Protein AF-A0A7C3BP99-F1 (afdb_monomer)

Sequence (241 aa):
MTRLRILLMLLIPPILLFLCALMIIWLPLPQPFPPALSRGRNLMSAIVTGILGAGYIVGLALYVVATFLRAGRVLDPVLASAGMVSKSYLVFGRQYQGVLEGREVEVYFVPSSGIRPAQLNVYVAADIGMRVAMGWRRPLLDCGNCERLEAAGAELRGVQVYAQEEERAGRLLNDAASSEAIARLLADQEAYGIREIYLQPERVWLRARPQGMNGKRFRQWLDDVLVLAEASEKAFEALSE

Nearest PDB structures (foldseek):
  1dsw-assembly1_A  TM=2.612E-01  e=2.606E+00  Homo sapiens
  8bou-assembly1_A  TM=2.318E-01  e=8.552E+00  Blautia producta ATCC 27340 = DSM 2950
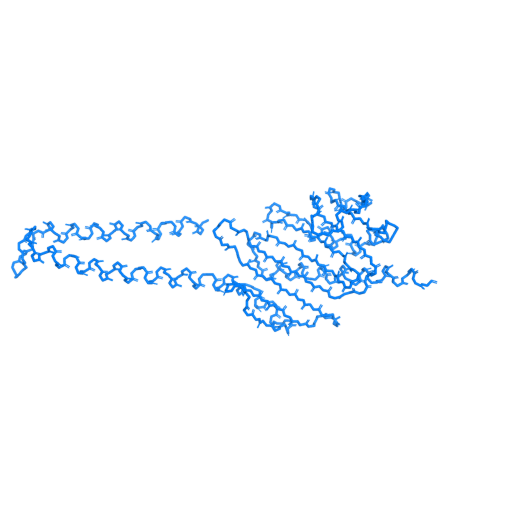
Solvent-accessible surface area (backbone atoms only — not comparable to full-atom values): 12690 Å² total; per-residue (Å²): 114,69,67,61,53,51,51,48,66,63,51,49,55,60,52,50,47,51,53,50,38,50,47,63,30,62,53,82,59,68,82,92,52,66,59,56,80,31,71,66,32,51,50,51,33,50,50,54,46,47,54,53,49,51,52,48,53,52,51,50,51,52,52,52,51,52,50,44,50,52,52,29,47,49,48,48,74,54,41,49,74,58,67,29,50,77,45,85,28,91,91,43,19,28,32,34,41,37,61,55,99,90,26,52,36,39,37,42,36,35,52,62,54,95,90,46,71,17,41,37,39,39,38,35,52,28,69,30,78,43,46,35,23,31,17,75,54,84,59,81,88,52,60,80,86,36,50,76,50,84,65,69,58,82,72,42,66,70,50,41,36,24,26,71,47,58,71,61,50,49,53,39,48,68,33,67,69,29,36,52,26,51,29,62,60,54,51,63,37,89,73,40,28,55,45,38,42,34,39,36,43,60,24,34,34,42,42,33,35,44,48,82,79,45,42,72,61,50,49,53,49,51,53,30,50,51,50,37,32,55,44,38,27,55,54,37,53,73,70,76,113

Secondary structure (DSSP, 8-state):
-HHHHHHHHHHHHHHHHHHHHHHHHHS---TTSPPTT-HHHHHHHHHHHHHHHHHHHHHHHHHHHHHHHHHHGGGHHHHHHTTPEEEEETTTEEEEEEEETTEEEEEEEE--BTTBPPEEEEEEE----S-EEEESS---SS-TTPEEE---SGGGTT-EEEESSHHHHHHHHHSHHHHHHHHHHHS-HHHHEEEEEEEETTEEEEEEEESS--HHHHHHHHHHHHHHHHHHHHHHHTTT-

Mean predicted aligned error: 5.37 Å

pLDDT: mean 92.62, std 5.54, range [57.88, 98.69]

Radius of gyration: 27.23 Å; Cα contacts (8 Å, |Δi|>4): 387; chains: 1; bounding box: 68×34×76 Å

Structure (mmCIF, N/CA/C/O backbone):
data_AF-A0A7C3BP99-F1
#
_entry.id   AF-A0A7C3BP99-F1
#
loop_
_atom_site.group_PDB
_atom_site.id
_atom_site.type_symbol
_atom_site.label_atom_id
_atom_site.label_alt_id
_atom_site.label_comp_id
_atom_site.label_asym_id
_atom_site.label_entity_id
_atom_site.label_seq_id
_atom_site.pdbx_PDB_ins_code
_atom_site.Cartn_x
_atom_site.Cartn_y
_atom_site.Cartn_z
_atom_site.occupancy
_atom_site.B_iso_or_equiv
_atom_site.auth_seq_id
_atom_site.auth_comp_id
_atom_site.auth_asym_id
_atom_site.auth_atom_id
_atom_site.pdbx_PDB_model_num
ATOM 1 N N . MET A 1 1 ? 17.274 8.686 -4.934 1.00 57.88 1 MET A N 1
ATOM 2 C CA . MET A 1 1 ? 18.287 8.060 -5.823 1.00 57.88 1 MET A CA 1
ATOM 3 C C . MET A 1 1 ? 17.708 7.394 -7.076 1.00 57.88 1 MET A C 1
ATOM 5 O O . MET A 1 1 ? 18.294 7.555 -8.138 1.00 57.88 1 MET A O 1
ATOM 9 N N . THR A 1 2 ? 16.576 6.684 -7.015 1.00 70.00 2 THR A N 1
ATOM 10 C CA . THR A 1 2 ? 16.034 5.922 -8.165 1.00 70.00 2 THR A CA 1
ATOM 11 C C . THR A 1 2 ? 15.653 6.794 -9.370 1.00 70.00 2 THR A C 1
ATOM 13 O O . THR A 1 2 ? 15.956 6.432 -10.499 1.00 70.00 2 THR A O 1
ATOM 16 N N . ARG A 1 3 ? 15.078 7.986 -9.141 1.00 78.00 3 ARG A N 1
ATOM 17 C CA . ARG A 1 3 ? 14.694 8.927 -10.215 1.00 78.00 3 ARG A CA 1
ATOM 18 C C . ARG A 1 3 ? 15.889 9.439 -11.027 1.00 78.00 3 ARG A C 1
ATOM 20 O O . ARG A 1 3 ? 15.822 9.450 -12.248 1.00 78.00 3 ARG A O 1
ATOM 27 N N . LEU A 1 4 ? 16.990 9.795 -10.357 1.00 83.31 4 LEU A N 1
ATOM 28 C CA . LEU A 1 4 ? 18.217 10.248 -11.021 1.00 83.31 4 LEU A CA 1
ATOM 29 C C . LEU A 1 4 ? 18.838 9.127 -11.864 1.00 83.31 4 LEU A C 1
ATOM 31 O O . LEU A 1 4 ? 19.229 9.362 -12.998 1.00 83.31 4 LEU A O 1
ATOM 35 N N . ARG A 1 5 ? 18.871 7.893 -11.341 1.00 81.94 5 ARG A N 1
ATOM 36 C CA . ARG A 1 5 ? 19.374 6.734 -12.095 1.00 81.94 5 ARG A CA 1
ATOM 37 C C . ARG A 1 5 ? 18.550 6.461 -13.352 1.00 81.94 5 ARG A C 1
ATOM 39 O O . ARG A 1 5 ? 19.138 6.227 -14.398 1.00 81.94 5 ARG A O 1
ATOM 46 N N . ILE A 1 6 ? 17.219 6.526 -13.264 1.00 82.81 6 ILE A N 1
ATOM 47 C CA . ILE A 1 6 ? 16.337 6.350 -14.429 1.00 82.81 6 ILE A CA 1
ATOM 48 C C . ILE A 1 6 ? 16.568 7.469 -15.448 1.00 82.81 6 ILE A C 1
ATOM 50 O O . ILE A 1 6 ? 16.714 7.181 -16.630 1.00 82.81 6 ILE A O 1
ATOM 54 N N . LEU A 1 7 ? 16.665 8.726 -15.000 1.00 86.88 7 LEU A N 1
ATOM 55 C CA . LEU A 1 7 ? 16.942 9.861 -15.884 1.00 86.88 7 LEU A CA 1
ATOM 56 C C . LEU A 1 7 ? 18.276 9.686 -16.626 1.00 86.88 7 LEU A C 1
ATOM 58 O O . LEU A 1 7 ? 18.336 9.862 -17.838 1.00 86.88 7 LEU A O 1
ATOM 62 N N . LEU A 1 8 ? 19.330 9.280 -15.914 1.00 88.56 8 LEU A N 1
ATOM 63 C CA . LEU A 1 8 ? 20.635 9.003 -16.513 1.00 88.56 8 LEU A CA 1
ATOM 64 C C . LEU A 1 8 ? 20.570 7.829 -17.499 1.00 88.56 8 LEU A C 1
ATOM 66 O O . LEU A 1 8 ? 21.105 7.940 -18.598 1.00 88.56 8 LEU A O 1
ATOM 70 N N . MET A 1 9 ? 19.871 6.740 -17.157 1.00 85.75 9 MET A N 1
ATOM 71 C CA . MET A 1 9 ? 19.648 5.618 -18.081 1.00 85.75 9 MET A CA 1
ATOM 72 C C . MET A 1 9 ? 18.853 6.021 -19.323 1.00 85.75 9 MET A C 1
ATOM 74 O O . MET A 1 9 ? 19.001 5.364 -20.348 1.00 85.75 9 MET A O 1
ATOM 78 N N . LEU A 1 10 ? 18.021 7.062 -19.244 1.00 89.06 10 LEU A N 1
ATOM 79 C CA . LEU A 1 10 ? 17.211 7.555 -20.356 1.00 89.06 10 LEU A CA 1
ATOM 80 C C . LEU A 1 10 ? 17.992 8.510 -21.271 1.00 89.06 10 LEU A C 1
ATOM 82 O O . LEU A 1 10 ? 17.769 8.517 -22.475 1.00 89.06 10 LEU A O 1
ATOM 86 N N . LEU A 1 11 ? 18.923 9.293 -20.716 1.00 91.81 11 LEU A N 1
ATOM 87 C CA . LEU A 1 11 ? 19.672 10.315 -21.457 1.00 91.81 11 LEU A CA 1
ATOM 88 C C . LEU A 1 11 ? 21.023 9.828 -21.991 1.00 91.81 11 LEU A C 1
ATOM 90 O O . LEU A 1 11 ? 21.385 10.152 -23.119 1.00 91.81 11 LEU A O 1
ATOM 94 N N . ILE A 1 12 ? 21.778 9.058 -21.201 1.00 92.25 12 ILE A N 1
ATOM 95 C CA . ILE A 1 12 ? 23.149 8.669 -21.560 1.00 92.25 12 ILE A CA 1
ATOM 96 C C . ILE A 1 12 ? 23.181 7.795 -22.824 1.00 92.25 12 ILE A C 1
ATOM 98 O O . ILE A 1 12 ? 23.948 8.120 -23.729 1.00 92.25 12 ILE A O 1
ATOM 102 N N . PRO A 1 13 ? 22.375 6.722 -22.955 1.00 91.12 13 PRO A N 1
ATOM 103 C CA . PRO A 1 13 ? 22.489 5.830 -24.106 1.00 91.12 13 PRO A CA 1
ATOM 104 C C . PRO A 1 13 ? 22.152 6.504 -25.443 1.00 91.12 13 PRO A C 1
ATOM 106 O O . PRO A 1 13 ? 22.939 6.330 -26.369 1.00 91.12 13 PRO A O 1
ATOM 109 N N . PRO A 1 14 ? 21.092 7.330 -25.577 1.00 90.38 14 PRO A N 1
ATOM 110 C CA . PRO A 1 14 ? 20.867 8.096 -26.804 1.00 90.38 14 PRO A CA 1
ATOM 111 C C . PRO A 1 14 ? 22.029 9.026 -27.171 1.00 90.38 14 PRO A C 1
ATOM 113 O O . PRO A 1 14 ? 22.419 9.076 -28.336 1.00 90.38 14 PRO A O 1
ATOM 116 N N . ILE A 1 15 ? 22.621 9.719 -26.188 1.00 92.94 15 ILE A N 1
ATOM 117 C CA . ILE A 1 15 ? 23.787 10.587 -26.417 1.00 92.94 15 ILE A CA 1
ATOM 118 C C . ILE A 1 15 ? 24.978 9.756 -26.900 1.00 92.94 15 ILE A C 1
ATOM 120 O O . ILE A 1 15 ? 25.617 10.114 -27.886 1.00 92.94 15 ILE A O 1
ATOM 124 N N . LEU A 1 16 ? 25.258 8.622 -26.253 1.00 93.44 16 LEU A N 1
ATOM 125 C CA . LEU A 1 16 ? 26.337 7.724 -26.662 1.00 93.44 16 LEU A CA 1
ATOM 126 C C . LEU A 1 16 ? 26.102 7.149 -28.060 1.00 93.44 16 LEU A C 1
ATOM 128 O O . LEU A 1 16 ? 27.023 7.155 -28.867 1.00 93.44 16 LEU A O 1
ATOM 132 N N . LEU A 1 17 ? 24.880 6.713 -28.382 1.00 92.06 17 LEU A N 1
ATOM 133 C CA . LEU A 1 17 ? 24.533 6.218 -29.716 1.00 92.06 17 LEU A CA 1
ATOM 134 C C . LEU A 1 17 ? 24.742 7.292 -30.784 1.00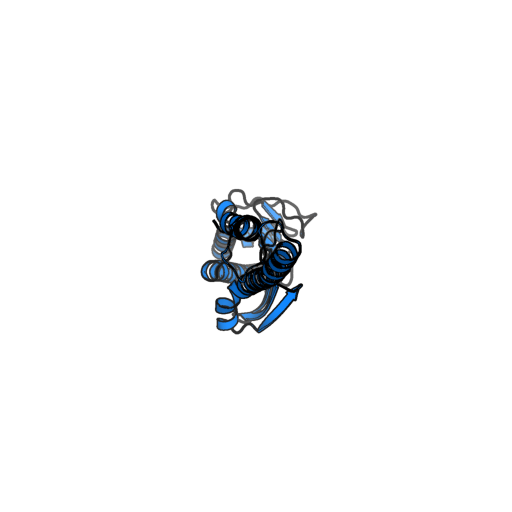 92.06 17 LEU A C 1
ATOM 136 O O . LEU A 1 17 ? 25.295 6.995 -31.841 1.00 92.06 17 LEU A O 1
ATOM 140 N N . PHE A 1 18 ? 24.365 8.538 -30.494 1.00 92.69 18 PHE A N 1
ATOM 141 C CA . PHE A 1 18 ? 24.602 9.668 -31.387 1.00 92.69 18 PHE A CA 1
ATOM 142 C C . PHE A 1 18 ? 26.100 9.946 -31.585 1.00 92.69 18 PHE A C 1
ATOM 144 O O . PHE A 1 18 ? 26.557 10.080 -32.720 1.00 92.69 18 PHE A O 1
ATOM 151 N N . LEU A 1 19 ? 26.888 9.964 -30.505 1.00 93.69 19 LEU A N 1
ATOM 152 C CA . LEU A 1 19 ? 28.342 10.140 -30.581 1.00 93.69 19 LEU A CA 1
ATOM 153 C C . LEU A 1 19 ? 29.020 8.990 -31.340 1.00 93.69 19 LEU A C 1
ATOM 155 O O . LEU A 1 19 ? 29.908 9.237 -32.155 1.00 93.69 19 LEU A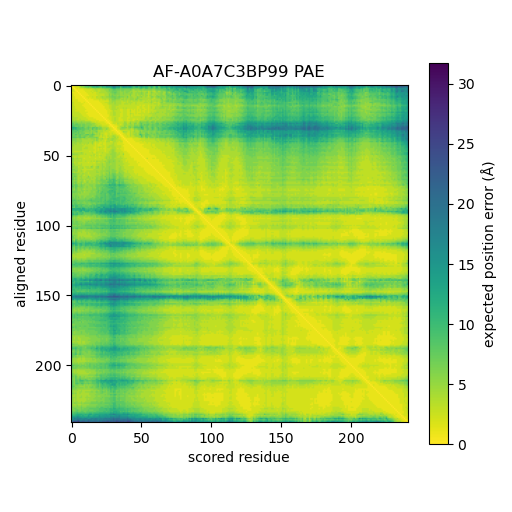 O 1
ATOM 159 N N . CYS A 1 20 ? 28.575 7.746 -31.141 1.00 91.62 20 CYS A N 1
ATOM 160 C CA . CYS A 1 20 ? 29.037 6.587 -31.903 1.00 91.62 20 CYS A CA 1
ATOM 161 C C . CYS A 1 20 ? 28.702 6.723 -33.393 1.00 91.62 20 CYS A C 1
ATOM 163 O O . CYS A 1 20 ? 29.565 6.475 -34.234 1.00 91.62 20 CYS A O 1
ATOM 165 N N . ALA A 1 21 ? 27.485 7.159 -33.730 1.00 91.00 21 ALA A N 1
ATOM 166 C CA . ALA A 1 21 ? 27.074 7.405 -35.111 1.00 91.00 21 ALA A CA 1
ATOM 167 C C . ALA A 1 21 ? 27.993 8.427 -35.790 1.00 91.00 21 ALA A C 1
ATOM 169 O O . ALA A 1 21 ? 28.467 8.208 -36.908 1.00 91.00 21 ALA A O 1
ATOM 170 N N . LEU A 1 22 ? 28.267 9.528 -35.085 1.00 91.81 22 LEU A N 1
ATOM 171 C CA . LEU A 1 22 ? 29.106 10.621 -35.558 1.00 91.81 22 LEU A CA 1
ATOM 172 C C . LEU A 1 22 ? 30.560 10.164 -35.729 1.00 91.81 22 LEU A C 1
ATOM 174 O O . LEU A 1 22 ? 31.155 10.402 -36.777 1.00 91.81 22 LEU A O 1
ATOM 178 N N . MET A 1 23 ? 31.098 9.407 -34.771 1.00 91.19 23 MET A N 1
ATOM 179 C CA . MET A 1 23 ? 32.419 8.779 -34.880 1.00 91.19 23 MET A CA 1
ATOM 180 C C . MET A 1 23 ? 32.525 7.864 -36.109 1.00 91.19 23 MET A C 1
ATOM 182 O O . MET A 1 23 ? 33.473 7.997 -36.878 1.00 91.19 23 MET A O 1
ATOM 186 N N . ILE A 1 24 ? 31.544 6.985 -36.354 1.00 88.19 24 ILE A N 1
ATOM 187 C CA . ILE A 1 24 ? 31.545 6.072 -37.517 1.00 88.19 24 ILE A CA 1
ATOM 188 C C . ILE A 1 24 ? 31.537 6.851 -38.840 1.00 88.19 24 ILE A C 1
ATOM 190 O O . ILE A 1 24 ? 32.202 6.468 -39.805 1.00 88.19 24 ILE A O 1
ATOM 194 N N . ILE A 1 25 ? 30.791 7.954 -38.898 1.00 89.19 25 ILE A N 1
ATOM 195 C CA . ILE A 1 25 ? 30.683 8.782 -40.102 1.00 89.19 25 ILE A CA 1
ATOM 196 C C . ILE A 1 25 ? 32.011 9.499 -40.395 1.00 89.19 25 ILE A C 1
ATOM 198 O O . ILE A 1 25 ? 32.472 9.473 -41.543 1.00 89.19 25 ILE A O 1
ATOM 202 N N . TRP A 1 26 ? 32.639 10.086 -39.371 1.00 90.25 26 TRP A N 1
ATOM 203 C CA . TRP A 1 26 ? 33.781 10.996 -39.514 1.00 90.25 26 TRP A CA 1
ATOM 204 C C . TRP A 1 26 ? 35.157 10.319 -39.479 1.00 90.25 26 TRP A C 1
ATOM 206 O O . TRP A 1 26 ? 36.077 10.803 -40.133 1.00 90.25 26 TRP A O 1
ATOM 216 N N . LEU A 1 27 ? 35.328 9.208 -38.757 1.00 91.12 27 LEU A N 1
ATOM 217 C CA . LEU A 1 27 ? 36.649 8.615 -38.515 1.00 91.12 27 LEU A CA 1
ATOM 218 C C . LEU A 1 27 ? 37.228 7.987 -39.794 1.00 91.12 27 LEU A C 1
ATOM 220 O O . LEU A 1 27 ? 36.661 7.000 -40.259 1.00 91.12 27 LEU A O 1
ATOM 224 N N . PRO A 1 28 ? 38.333 8.465 -40.384 1.00 86.38 28 PRO A N 1
ATOM 225 C CA . PRO A 1 28 ? 38.900 7.844 -41.580 1.00 86.38 28 PRO A CA 1
ATOM 226 C C . PRO A 1 28 ? 39.383 6.424 -41.246 1.00 86.38 28 PRO A C 1
ATOM 228 O O . PRO A 1 28 ? 40.209 6.233 -40.360 1.00 86.38 28 PRO A O 1
ATOM 231 N N . LEU A 1 29 ? 38.834 5.420 -41.933 1.00 86.38 29 LEU A N 1
ATOM 232 C CA . LEU A 1 29 ? 39.215 4.014 -41.764 1.00 86.38 29 LEU A CA 1
ATOM 233 C C . LEU A 1 29 ? 39.969 3.557 -43.017 1.00 86.38 29 LEU A C 1
ATOM 235 O O . LEU A 1 29 ? 39.604 3.992 -44.115 1.00 86.38 29 LEU A O 1
ATOM 239 N N . PRO A 1 30 ? 40.996 2.701 -42.879 1.00 88.00 30 PRO A N 1
ATOM 240 C CA . PRO A 1 30 ? 41.716 2.153 -44.023 1.00 88.00 30 PRO A CA 1
ATOM 241 C C . PRO A 1 30 ? 40.789 1.288 -44.889 1.00 88.00 30 PRO A C 1
ATOM 243 O O . PRO A 1 30 ? 39.739 0.827 -44.441 1.00 88.00 30 PRO A O 1
ATOM 246 N N . GLN A 1 31 ? 41.162 1.049 -46.144 1.00 87.81 31 GLN A N 1
ATOM 247 C CA . GLN A 1 31 ? 40.405 0.133 -47.001 1.00 87.81 31 GLN A CA 1
ATOM 248 C C . GLN A 1 31 ? 40.368 -1.279 -46.384 1.00 87.81 31 GLN A C 1
ATOM 250 O O . GLN A 1 31 ? 41.346 -1.678 -45.749 1.00 87.81 31 GLN A O 1
ATOM 255 N N . PRO A 1 32 ? 39.251 -2.026 -46.507 1.00 86.56 32 PRO A N 1
ATOM 256 C CA . PRO A 1 32 ? 38.174 -1.912 -47.505 1.00 86.56 32 PRO A CA 1
ATOM 257 C C . PRO A 1 32 ? 36.964 -1.044 -47.101 1.00 86.56 32 PRO A C 1
ATOM 259 O O . PRO A 1 32 ? 35.913 -1.121 -47.738 1.00 86.56 32 PRO A O 1
ATOM 262 N N . PHE A 1 33 ? 37.059 -0.230 -46.048 1.00 85.19 33 PHE A N 1
ATOM 263 C CA . PHE A 1 33 ? 35.917 0.566 -45.596 1.00 85.19 33 PHE A CA 1
ATOM 264 C C . PHE A 1 33 ? 35.592 1.734 -46.551 1.00 85.19 33 PHE A C 1
ATOM 266 O O . PHE A 1 33 ? 36.508 2.345 -47.110 1.00 85.19 33 PHE A O 1
ATOM 273 N N . PRO A 1 34 ? 34.303 2.097 -46.726 1.00 86.56 34 PRO A N 1
ATOM 274 C CA . PRO A 1 34 ? 33.922 3.235 -47.556 1.00 86.56 34 PRO A CA 1
ATOM 275 C C . PRO A 1 34 ? 34.509 4.545 -47.002 1.00 86.56 34 PRO A C 1
ATOM 277 O O . PRO A 1 34 ? 34.674 4.666 -45.779 1.00 86.56 34 PRO A O 1
ATOM 280 N N . PRO A 1 35 ? 34.772 5.549 -47.859 1.00 86.56 35 PRO A N 1
ATOM 281 C CA . PRO A 1 35 ? 35.343 6.821 -47.430 1.00 86.56 35 PRO A CA 1
ATOM 282 C C . PRO A 1 35 ? 34.435 7.549 -46.430 1.00 86.56 35 PRO A C 1
ATOM 284 O O . PRO A 1 35 ? 33.215 7.335 -46.399 1.00 86.56 35 PRO A O 1
ATOM 287 N N . ALA A 1 36 ? 35.037 8.404 -45.599 1.00 89.38 36 ALA A N 1
ATOM 288 C CA . ALA A 1 36 ? 34.316 9.247 -44.645 1.00 89.38 36 ALA A CA 1
ATOM 289 C C . ALA A 1 36 ? 33.230 10.075 -45.350 1.00 89.38 36 ALA A C 1
ATOM 291 O O . ALA A 1 36 ? 33.389 10.448 -46.512 1.00 89.38 36 ALA A O 1
ATOM 292 N N . LEU A 1 37 ? 32.109 10.316 -44.660 1.00 85.62 37 LEU A N 1
ATOM 293 C CA . LEU A 1 37 ? 30.942 11.048 -45.187 1.00 85.62 37 LEU A CA 1
ATOM 294 C C . LEU A 1 37 ? 30.284 10.438 -46.449 1.00 85.62 37 LEU A C 1
ATOM 296 O O . LEU A 1 37 ? 29.394 11.049 -47.040 1.00 85.62 37 LEU A O 1
ATOM 300 N N . SER A 1 38 ? 30.671 9.228 -46.867 1.00 92.31 38 SER A N 1
ATOM 301 C CA . SER A 1 38 ? 30.055 8.559 -48.016 1.00 92.31 38 SER A CA 1
ATOM 302 C C . SER A 1 38 ? 28.657 8.018 -47.711 1.00 92.31 38 SER A C 1
ATOM 304 O O . SER A 1 38 ? 28.324 7.657 -46.579 1.00 92.31 38 SER A O 1
ATOM 306 N N . ARG A 1 39 ? 27.847 7.852 -48.765 1.00 91.88 39 ARG A N 1
ATOM 307 C CA . ARG A 1 39 ? 26.512 7.237 -48.674 1.00 91.88 39 ARG A CA 1
ATOM 308 C C . ARG A 1 39 ? 26.551 5.843 -48.032 1.00 91.88 39 ARG A C 1
ATOM 310 O O . ARG A 1 39 ? 25.671 5.525 -47.238 1.00 91.88 39 ARG A O 1
ATOM 317 N N . GLY A 1 40 ? 27.576 5.041 -48.340 1.00 90.56 40 GLY A N 1
ATOM 318 C CA . GLY A 1 40 ? 27.756 3.703 -47.767 1.00 90.56 40 GLY A CA 1
ATOM 319 C C . GLY A 1 40 ? 27.991 3.733 -46.255 1.00 90.56 40 GLY A C 1
ATOM 320 O O . GLY A 1 40 ? 27.371 2.965 -45.521 1.00 90.56 40 GLY A O 1
ATOM 321 N N . ARG A 1 41 ? 28.810 4.674 -45.765 1.00 87.56 41 ARG A N 1
ATOM 322 C CA . ARG A 1 41 ? 29.003 4.876 -44.321 1.00 87.56 41 ARG A CA 1
ATOM 323 C C . ARG A 1 41 ? 27.760 5.380 -43.618 1.00 87.56 41 ARG A C 1
ATOM 325 O O . ARG A 1 41 ? 27.456 4.893 -42.534 1.00 87.56 41 ARG A O 1
ATOM 332 N N . ASN A 1 42 ? 27.048 6.326 -44.223 1.00 89.00 42 ASN A N 1
ATOM 333 C CA . ASN A 1 42 ? 25.817 6.851 -43.641 1.00 89.00 42 ASN A CA 1
ATOM 334 C C . ASN A 1 42 ? 24.777 5.734 -43.488 1.00 89.00 42 ASN A C 1
ATOM 336 O O . ASN A 1 42 ? 24.158 5.625 -42.434 1.00 89.00 42 ASN A O 1
ATOM 340 N N . LEU A 1 43 ? 24.648 4.858 -44.493 1.00 91.94 43 LEU A N 1
ATOM 341 C CA . LEU A 1 43 ? 23.767 3.692 -44.424 1.00 91.94 43 LEU A CA 1
ATOM 342 C C . LEU A 1 43 ? 24.196 2.714 -43.322 1.00 91.94 43 LEU A C 1
ATOM 344 O O . LEU A 1 43 ? 23.370 2.310 -42.510 1.00 91.94 43 LEU A O 1
ATOM 348 N N . MET A 1 44 ? 25.481 2.360 -43.260 1.00 90.88 44 MET A N 1
ATOM 349 C CA . MET A 1 44 ? 26.004 1.456 -42.231 1.00 90.88 44 MET A CA 1
ATOM 350 C C . MET A 1 44 ? 25.807 2.026 -40.820 1.00 90.88 44 MET A C 1
ATOM 352 O O . MET A 1 44 ? 25.334 1.317 -39.936 1.00 90.88 44 MET A O 1
ATOM 356 N N . SER A 1 45 ? 26.114 3.312 -40.620 1.00 92.12 45 SER A N 1
ATOM 357 C CA . SER A 1 45 ? 25.893 4.010 -39.351 1.00 92.12 45 SER A CA 1
ATOM 358 C C . SER A 1 45 ? 24.411 3.987 -38.972 1.00 92.12 45 SER A C 1
ATOM 360 O O . SER A 1 45 ? 24.075 3.590 -37.857 1.00 92.12 45 SER A O 1
ATOM 362 N N . ALA A 1 46 ? 23.510 4.296 -39.912 1.00 92.75 46 ALA A N 1
ATOM 363 C CA . ALA A 1 46 ? 22.065 4.255 -39.687 1.00 92.75 46 ALA A CA 1
ATOM 364 C C . ALA A 1 46 ? 21.557 2.852 -39.306 1.00 92.75 46 ALA A C 1
ATOM 366 O O . ALA A 1 46 ? 20.768 2.723 -38.375 1.00 92.75 46 ALA A O 1
ATOM 367 N N . ILE A 1 47 ? 22.033 1.793 -39.969 1.00 94.06 47 ILE A N 1
ATOM 368 C CA . ILE A 1 47 ? 21.654 0.409 -39.641 1.00 94.06 47 ILE A CA 1
ATOM 369 C C . ILE A 1 47 ? 22.137 0.032 -38.237 1.00 94.06 47 ILE A C 1
ATOM 371 O O . ILE A 1 47 ? 21.347 -0.444 -37.423 1.00 94.06 47 ILE A O 1
ATOM 375 N N . VAL A 1 48 ? 23.417 0.266 -37.930 1.00 93.00 48 VAL A N 1
ATOM 376 C CA . VAL A 1 48 ? 24.008 -0.097 -36.632 1.00 93.00 48 VAL A CA 1
ATOM 377 C C . VAL A 1 48 ? 23.317 0.653 -35.496 1.00 93.00 48 VAL A C 1
ATOM 379 O O . VAL A 1 48 ? 22.882 0.046 -34.519 1.00 93.00 48 VAL A O 1
ATOM 382 N N . THR A 1 49 ? 23.169 1.968 -35.639 1.00 93.25 49 THR A N 1
ATOM 383 C CA . THR A 1 49 ? 22.500 2.817 -34.642 1.00 93.25 49 THR A CA 1
ATOM 384 C C . THR A 1 49 ? 21.019 2.488 -34.510 1.00 93.25 49 THR A C 1
ATOM 386 O O . THR A 1 49 ? 20.510 2.481 -33.393 1.00 93.25 49 THR A O 1
ATOM 389 N N . GLY A 1 50 ? 20.344 2.138 -35.608 1.00 94.56 50 GLY A N 1
ATOM 390 C CA . GLY A 1 50 ? 18.959 1.679 -35.603 1.00 94.56 50 GLY A CA 1
ATOM 391 C C . GLY A 1 50 ? 18.774 0.377 -34.823 1.00 94.56 50 GLY A C 1
ATOM 392 O O . GLY A 1 50 ? 17.911 0.309 -33.950 1.00 94.56 50 GLY A O 1
ATOM 393 N N . ILE A 1 51 ? 19.616 -0.633 -35.070 1.00 96.12 51 ILE A N 1
ATOM 394 C CA . ILE A 1 51 ? 19.568 -1.917 -34.350 1.00 96.12 51 ILE A CA 1
ATOM 395 C C . ILE A 1 51 ? 19.869 -1.715 -32.861 1.00 96.12 51 ILE A C 1
ATOM 397 O O . ILE A 1 51 ? 19.120 -2.193 -32.007 1.00 96.12 51 ILE A O 1
ATOM 401 N N . LEU A 1 52 ? 20.936 -0.977 -32.538 1.00 94.44 52 LEU A N 1
ATOM 402 C CA . LEU A 1 52 ? 21.305 -0.689 -31.150 1.00 94.44 52 LEU A CA 1
ATOM 403 C C . LEU A 1 52 ? 20.224 0.127 -30.428 1.00 94.44 52 LEU A C 1
ATOM 405 O O . LEU A 1 52 ? 19.885 -0.174 -29.284 1.00 94.44 52 LEU A O 1
ATOM 409 N N . GLY A 1 53 ? 19.653 1.126 -31.101 1.00 93.81 53 GLY A N 1
ATOM 410 C CA . GLY A 1 53 ? 18.563 1.945 -30.582 1.00 93.81 53 GLY A CA 1
ATOM 411 C C . GLY A 1 53 ? 17.302 1.125 -30.310 1.00 93.81 53 GLY A C 1
ATOM 412 O O . GLY A 1 53 ? 16.722 1.240 -29.232 1.00 93.81 53 GLY A O 1
ATOM 413 N N . ALA A 1 54 ? 16.913 0.242 -31.234 1.00 95.19 54 ALA A N 1
ATOM 414 C CA . ALA A 1 54 ? 15.779 -0.661 -31.044 1.00 95.19 54 ALA A CA 1
ATOM 415 C C . ALA A 1 54 ? 16.001 -1.607 -29.853 1.00 95.19 54 ALA A C 1
ATOM 417 O O . ALA A 1 54 ? 15.134 -1.719 -28.985 1.00 95.19 54 ALA A O 1
ATOM 418 N N . GLY A 1 55 ? 17.182 -2.230 -29.764 1.00 95.38 55 GLY A N 1
ATOM 419 C CA . GLY A 1 55 ? 17.547 -3.090 -28.637 1.00 95.38 55 GLY A CA 1
ATOM 420 C C . GLY A 1 55 ? 17.513 -2.350 -27.297 1.00 95.38 55 GLY A C 1
ATOM 421 O O . GLY A 1 55 ? 16.979 -2.867 -26.315 1.00 95.38 55 GLY A O 1
ATOM 422 N N . TYR A 1 56 ? 18.006 -1.111 -27.266 1.00 92.75 56 TYR A N 1
ATOM 423 C CA . TYR A 1 56 ? 17.944 -0.252 -26.087 1.00 92.75 56 TYR A CA 1
ATOM 424 C C . TYR A 1 56 ? 16.501 0.058 -25.661 1.00 92.75 56 TYR A C 1
ATOM 426 O O . TYR A 1 56 ? 16.176 -0.100 -24.484 1.00 92.75 56 TYR A O 1
ATOM 434 N N . ILE A 1 57 ? 15.622 0.442 -26.594 1.00 92.31 57 ILE A N 1
ATOM 435 C CA . ILE A 1 57 ? 14.211 0.736 -26.292 1.00 92.31 57 ILE A CA 1
ATOM 436 C C . ILE A 1 57 ? 13.511 -0.503 -25.721 1.00 92.31 57 ILE A C 1
ATOM 438 O O . ILE A 1 57 ? 12.821 -0.401 -24.705 1.00 92.31 57 ILE A O 1
ATOM 442 N N . VAL A 1 58 ? 13.721 -1.676 -26.327 1.00 95.56 58 VAL A N 1
ATOM 443 C CA . VAL A 1 58 ? 13.162 -2.945 -25.831 1.00 95.56 58 VAL A CA 1
ATOM 444 C C . VAL A 1 58 ? 13.684 -3.256 -24.427 1.00 95.56 58 VAL A C 1
ATOM 446 O O . VAL A 1 58 ? 12.896 -3.547 -23.527 1.00 95.56 58 VAL A O 1
ATOM 449 N N . GLY A 1 59 ? 14.996 -3.143 -24.205 1.00 93.38 59 GLY A N 1
ATOM 450 C CA . GLY A 1 59 ? 15.605 -3.366 -22.893 1.00 93.38 59 GLY A CA 1
ATOM 451 C C . GLY A 1 59 ? 15.069 -2.414 -21.821 1.00 93.38 59 GLY A C 1
ATOM 452 O O . GLY A 1 59 ? 14.739 -2.848 -20.715 1.00 93.38 59 GLY A O 1
ATOM 453 N N . LEU A 1 60 ? 14.911 -1.130 -22.154 1.00 90.44 60 LEU A N 1
ATOM 454 C CA . LEU A 1 60 ? 14.338 -0.126 -21.262 1.00 90.44 60 LEU A CA 1
ATOM 455 C C . LEU A 1 60 ? 12.877 -0.449 -20.924 1.00 90.44 60 LEU A C 1
ATOM 457 O O . LEU A 1 60 ? 12.497 -0.398 -19.754 1.00 90.44 60 LEU A O 1
ATOM 461 N N . ALA A 1 61 ? 12.071 -0.828 -21.918 1.00 90.75 61 ALA A N 1
ATOM 462 C CA . ALA A 1 61 ? 10.680 -1.218 -21.709 1.00 90.75 61 ALA A CA 1
ATOM 463 C C . ALA A 1 61 ? 10.569 -2.423 -20.760 1.00 90.75 61 ALA A C 1
ATOM 465 O O . ALA A 1 61 ? 9.825 -2.368 -19.778 1.00 90.75 61 ALA A O 1
ATOM 466 N N . LEU A 1 62 ? 11.365 -3.475 -20.989 1.00 93.38 62 LEU A N 1
ATOM 467 C CA . LEU A 1 62 ? 11.411 -4.653 -20.116 1.00 93.38 62 LEU A CA 1
ATOM 468 C C . LEU A 1 62 ? 11.845 -4.295 -18.692 1.00 93.38 62 LEU A C 1
ATOM 470 O O . LEU A 1 62 ? 11.239 -4.763 -17.728 1.00 93.38 62 LEU A O 1
ATOM 474 N N . TYR A 1 63 ? 12.860 -3.441 -18.545 1.00 90.50 63 TYR A N 1
ATOM 475 C CA . TYR A 1 63 ? 13.331 -2.978 -17.241 1.00 90.50 63 TYR A CA 1
ATOM 476 C C . TYR A 1 63 ? 12.241 -2.224 -16.468 1.00 90.50 63 TYR A C 1
ATOM 478 O O . TYR A 1 63 ? 12.015 -2.493 -15.282 1.00 90.50 63 TYR A O 1
ATOM 486 N N . VAL A 1 64 ? 11.541 -1.301 -17.133 1.00 87.62 64 VAL A N 1
ATOM 487 C CA . VAL A 1 64 ? 10.446 -0.528 -16.534 1.00 87.62 64 VAL A CA 1
ATOM 488 C C . VAL A 1 64 ? 9.311 -1.457 -16.101 1.00 87.62 64 VAL A C 1
ATOM 490 O O . VAL A 1 64 ? 8.902 -1.410 -14.940 1.00 87.62 64 VAL A O 1
ATOM 493 N N . VAL A 1 65 ? 8.856 -2.357 -16.981 1.00 89.56 65 VAL A N 1
ATOM 494 C CA . VAL A 1 65 ? 7.794 -3.330 -16.669 1.00 89.56 65 VAL A CA 1
ATOM 495 C C . VAL A 1 65 ? 8.199 -4.233 -15.503 1.00 89.56 65 VAL A C 1
ATOM 497 O O . VAL A 1 65 ? 7.443 -4.372 -14.542 1.00 89.56 65 VAL A O 1
ATOM 500 N N . ALA A 1 66 ? 9.411 -4.794 -15.524 1.00 90.25 66 ALA A N 1
ATOM 501 C CA . ALA A 1 66 ? 9.914 -5.638 -14.442 1.00 90.25 66 ALA A CA 1
ATOM 502 C C . ALA A 1 66 ? 9.984 -4.887 -13.104 1.00 90.25 66 ALA A C 1
ATOM 504 O O . ALA A 1 66 ? 9.693 -5.462 -12.055 1.00 90.25 66 ALA A O 1
ATOM 505 N N . THR A 1 67 ? 10.336 -3.600 -13.129 1.00 89.12 67 THR A N 1
ATOM 506 C CA . THR A 1 67 ? 10.390 -2.756 -11.929 1.00 89.12 67 THR A CA 1
ATOM 507 C C . THR A 1 67 ? 8.998 -2.559 -11.330 1.00 89.12 67 THR A C 1
ATOM 509 O O . THR A 1 67 ? 8.835 -2.735 -10.123 1.00 89.12 67 THR A O 1
ATOM 512 N N . PHE A 1 68 ? 7.982 -2.276 -12.152 1.00 87.62 68 PHE A N 1
ATOM 513 C CA . PHE A 1 68 ? 6.593 -2.170 -11.691 1.00 87.62 68 PHE A CA 1
ATOM 514 C C . PHE A 1 68 ? 6.049 -3.495 -11.158 1.00 87.62 68 PHE A C 1
ATOM 516 O O . PHE A 1 68 ? 5.460 -3.520 -10.078 1.00 87.62 68 PHE A O 1
ATOM 523 N N . LEU A 1 69 ? 6.308 -4.603 -11.857 1.00 89.44 69 LEU A N 1
ATOM 524 C CA . LEU A 1 69 ? 5.898 -5.932 -11.402 1.00 89.44 69 LEU A CA 1
ATOM 525 C C . LEU A 1 69 ? 6.548 -6.298 -10.063 1.00 89.44 69 LEU A C 1
ATOM 527 O O . LEU A 1 69 ? 5.870 -6.812 -9.180 1.00 89.44 69 LEU A O 1
ATOM 531 N N . ARG A 1 70 ? 7.840 -6.005 -9.869 1.00 91.19 70 ARG A N 1
ATOM 532 C CA . ARG A 1 70 ? 8.516 -6.228 -8.579 1.00 91.19 70 ARG A CA 1
ATOM 533 C C . ARG A 1 70 ? 7.953 -5.339 -7.478 1.00 91.19 70 ARG A C 1
ATOM 535 O O . ARG A 1 70 ? 7.740 -5.825 -6.373 1.00 91.19 70 ARG A O 1
ATOM 542 N N . ALA A 1 71 ? 7.691 -4.067 -7.776 1.00 90.88 71 ALA A N 1
ATOM 543 C CA . ALA A 1 71 ? 7.111 -3.139 -6.812 1.00 90.88 71 ALA A CA 1
ATOM 544 C C . ALA A 1 71 ? 5.725 -3.606 -6.346 1.00 90.88 71 ALA A C 1
ATOM 546 O O . ALA A 1 71 ? 5.458 -3.577 -5.150 1.00 90.88 71 ALA A O 1
ATOM 547 N N . GLY A 1 72 ? 4.880 -4.106 -7.256 1.00 92.00 72 GLY A N 1
ATOM 548 C CA . GLY A 1 72 ? 3.570 -4.667 -6.912 1.00 92.00 72 GLY A CA 1
ATOM 549 C C . GLY A 1 72 ? 3.647 -5.904 -6.009 1.00 92.00 72 GLY A C 1
ATOM 550 O O . GLY A 1 72 ? 2.754 -6.119 -5.202 1.00 92.00 72 GLY A O 1
ATOM 551 N N . ARG A 1 73 ? 4.734 -6.683 -6.086 1.00 94.50 73 A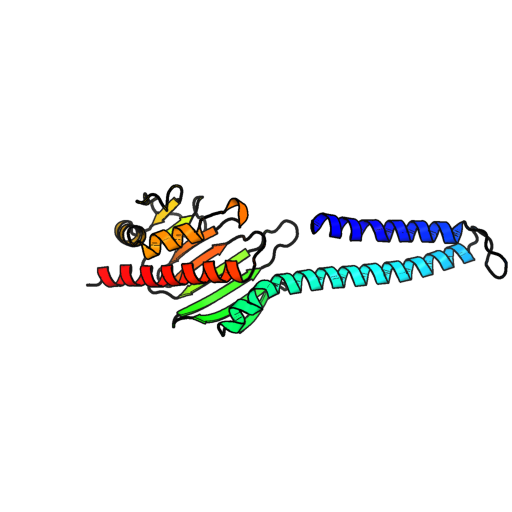RG A N 1
ATOM 552 C CA . ARG A 1 73 ? 4.958 -7.916 -5.303 1.00 94.50 73 ARG A CA 1
ATOM 553 C C . ARG A 1 73 ? 5.611 -7.699 -3.938 1.00 94.50 73 ARG A C 1
ATOM 555 O O . ARG A 1 73 ? 5.982 -8.667 -3.282 1.00 94.50 73 ARG A O 1
ATOM 562 N N . VAL A 1 74 ? 5.774 -6.453 -3.493 1.00 95.62 74 VAL A N 1
ATOM 563 C CA . VAL A 1 74 ? 6.474 -6.148 -2.232 1.00 95.62 74 VAL A CA 1
ATOM 564 C C . VAL A 1 74 ? 5.797 -6.759 -0.997 1.00 95.62 74 VAL A C 1
ATOM 566 O O . VAL A 1 74 ? 6.465 -7.002 0.006 1.00 95.62 74 VAL A O 1
ATOM 569 N N . LEU A 1 75 ? 4.490 -7.030 -1.077 1.00 96.62 75 LEU A N 1
ATOM 570 C CA . LEU A 1 75 ? 3.709 -7.625 0.008 1.00 96.62 75 LEU A CA 1
ATOM 571 C C . LEU A 1 75 ? 3.580 -9.151 -0.095 1.00 96.62 75 LEU A C 1
ATOM 573 O O . LEU A 1 75 ? 3.201 -9.776 0.894 1.00 96.62 75 LEU A O 1
ATOM 577 N N . ASP A 1 76 ? 3.946 -9.757 -1.235 1.00 96.62 76 ASP A N 1
ATOM 578 C CA . ASP A 1 76 ? 3.818 -11.204 -1.466 1.00 96.62 76 ASP A CA 1
ATOM 579 C C . ASP A 1 76 ? 4.469 -12.027 -0.331 1.00 96.62 76 ASP A C 1
ATOM 581 O O . ASP A 1 76 ? 3.803 -12.923 0.179 1.00 96.62 76 ASP A O 1
ATOM 585 N N . PRO A 1 77 ? 5.693 -11.724 0.163 1.00 96.00 77 PRO A N 1
ATOM 586 C CA . PRO A 1 77 ? 6.308 -12.524 1.227 1.00 96.00 77 PRO A CA 1
ATOM 587 C C . PRO A 1 77 ? 5.549 -12.487 2.560 1.00 96.00 77 PRO A C 1
ATOM 589 O O . PRO A 1 77 ? 5.558 -13.467 3.302 1.00 96.00 77 PRO A O 1
ATOM 592 N N . VAL A 1 78 ? 4.902 -11.364 2.887 1.00 96.62 78 VAL A N 1
ATOM 593 C CA . VAL A 1 78 ? 4.183 -11.198 4.162 1.00 96.62 78 VAL A CA 1
ATOM 594 C C . VAL A 1 78 ? 2.799 -11.818 4.087 1.00 96.62 78 VAL A C 1
ATOM 596 O O . VAL A 1 78 ? 2.400 -12.520 5.005 1.00 96.62 78 VAL A O 1
ATOM 599 N N . LEU A 1 79 ? 2.091 -11.586 2.985 1.00 97.00 79 LEU A N 1
ATOM 600 C CA . LEU A 1 79 ? 0.708 -12.020 2.823 1.00 97.00 79 LEU A CA 1
ATOM 601 C C . LEU A 1 79 ? 0.606 -13.498 2.431 1.00 97.00 79 LEU A C 1
ATOM 603 O O . LEU A 1 79 ? -0.245 -14.207 2.958 1.00 97.00 79 LEU A O 1
ATOM 607 N N . ALA A 1 80 ? 1.510 -14.002 1.585 1.00 95.44 80 ALA A N 1
ATOM 608 C CA . ALA A 1 80 ? 1.518 -15.422 1.234 1.00 95.44 80 ALA A CA 1
ATOM 609 C C . ALA A 1 80 ? 1.920 -16.308 2.424 1.00 95.44 80 ALA A C 1
ATOM 611 O O . ALA A 1 80 ? 1.373 -17.395 2.581 1.00 95.44 80 ALA A O 1
ATOM 612 N N . SER A 1 81 ? 2.837 -15.844 3.288 1.00 94.94 81 SER A N 1
ATOM 613 C CA . SER A 1 81 ? 3.184 -16.577 4.519 1.00 94.94 81 SER A CA 1
ATOM 614 C C . SER A 1 81 ? 2.042 -16.605 5.535 1.00 94.94 81 SER A C 1
ATOM 616 O O . SER A 1 81 ? 1.972 -17.534 6.330 1.00 94.94 81 SER A O 1
ATOM 618 N N . ALA A 1 82 ? 1.121 -15.644 5.458 1.00 94.75 82 ALA A N 1
ATOM 619 C CA . ALA A 1 82 ? -0.112 -15.618 6.236 1.00 94.75 82 ALA A CA 1
ATOM 620 C C . ALA A 1 82 ? -1.269 -16.402 5.574 1.00 94.75 82 ALA A C 1
ATOM 622 O O . ALA A 1 82 ? -2.407 -16.307 6.015 1.00 94.75 82 ALA A O 1
ATOM 623 N N . GLY A 1 83 ? -1.010 -17.158 4.498 1.00 95.88 83 GLY A N 1
ATOM 624 C CA . GLY A 1 83 ? -2.027 -17.969 3.821 1.00 95.88 83 GLY A CA 1
ATOM 625 C C . GLY A 1 83 ? -2.962 -17.192 2.889 1.00 95.88 83 GLY A C 1
ATOM 626 O O . GLY A 1 83 ? -3.929 -17.763 2.387 1.00 95.88 83 GLY A O 1
ATOM 627 N N . MET A 1 84 ? -2.690 -15.911 2.612 1.00 97.25 84 MET A N 1
ATOM 628 C CA . MET A 1 84 ? -3.531 -15.119 1.714 1.00 97.25 84 MET A CA 1
ATOM 629 C C . MET A 1 84 ? -3.270 -15.448 0.242 1.00 97.25 84 MET A C 1
ATOM 631 O O . MET A 1 84 ? -2.130 -15.556 -0.220 1.00 97.25 84 MET A O 1
ATOM 635 N N . VAL A 1 85 ? -4.353 -15.538 -0.527 1.00 97.06 85 VAL A N 1
ATOM 636 C CA . VAL A 1 85 ? -4.328 -15.800 -1.965 1.00 97.06 85 VAL A CA 1
ATOM 637 C C . VAL A 1 85 ? -4.183 -14.483 -2.715 1.00 97.06 85 VAL A C 1
ATOM 639 O O . VAL A 1 85 ? -4.976 -13.561 -2.536 1.00 97.06 85 VAL A O 1
ATOM 642 N N . SER A 1 86 ? -3.180 -14.399 -3.591 1.00 96.25 86 SER A N 1
ATOM 643 C CA . SER A 1 86 ? -2.930 -13.205 -4.406 1.00 96.25 86 SER A CA 1
ATOM 644 C C . SER A 1 86 ? -3.538 -13.312 -5.808 1.00 96.25 86 SER A C 1
ATOM 646 O O . SER A 1 86 ? -3.453 -14.352 -6.463 1.00 96.25 86 SER A O 1
ATOM 648 N N . LYS A 1 87 ? -4.097 -12.206 -6.302 1.00 94.62 87 LYS A N 1
ATOM 649 C CA . LYS A 1 87 ? -4.578 -12.013 -7.677 1.00 94.62 87 LYS A CA 1
ATOM 650 C C . LYS A 1 87 ? -3.985 -10.726 -8.259 1.00 94.62 87 LYS A C 1
ATOM 652 O O . LYS A 1 87 ? -3.596 -9.805 -7.537 1.00 94.62 87 LYS A O 1
ATOM 657 N N . SER A 1 88 ? -3.852 -10.661 -9.582 1.00 90.06 88 SER A N 1
ATOM 658 C CA . SER A 1 88 ? -3.460 -9.425 -10.274 1.00 90.06 88 SER A CA 1
ATOM 659 C C . SER A 1 88 ? -4.591 -8.397 -10.220 1.00 90.06 88 SER A C 1
ATOM 661 O O . SER A 1 88 ? -5.736 -8.752 -10.483 1.00 90.06 88 SER A O 1
ATOM 663 N N . TYR A 1 89 ? -4.269 -7.129 -9.958 1.00 87.44 89 TYR A N 1
ATOM 664 C CA . TYR A 1 89 ? -5.241 -6.034 -9.883 1.00 87.44 89 TYR A CA 1
ATOM 665 C C . TYR A 1 89 ? -4.746 -4.817 -10.676 1.00 87.44 89 TYR A C 1
ATOM 667 O O . TYR A 1 89 ? -3.595 -4.423 -10.530 1.00 87.44 89 TYR A O 1
ATOM 675 N N . LEU A 1 90 ? -5.584 -4.212 -11.528 1.00 81.81 90 LEU A N 1
ATOM 676 C CA . LEU A 1 90 ? -5.246 -3.011 -12.324 1.00 81.81 90 LEU A CA 1
ATOM 677 C C . LEU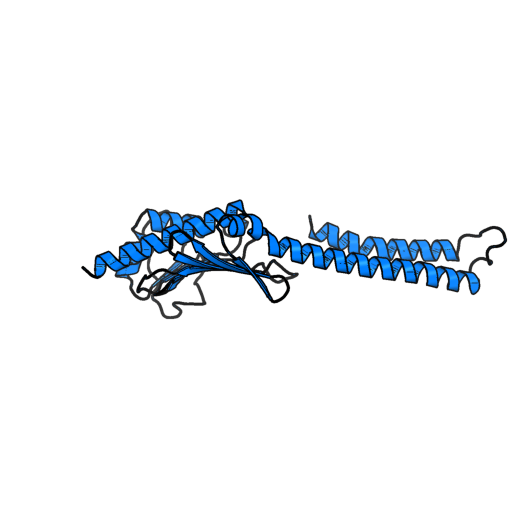 A 1 90 ? -3.855 -3.060 -13.005 1.00 81.81 90 LEU A C 1
ATOM 679 O O . LEU A 1 90 ? -3.061 -2.125 -12.890 1.00 81.81 90 LEU A O 1
ATOM 683 N N . VAL A 1 91 ? -3.555 -4.155 -13.716 1.00 84.00 91 VAL A N 1
ATOM 684 C CA . VAL A 1 91 ? -2.297 -4.434 -14.453 1.00 84.00 91 VAL A CA 1
ATOM 685 C C . VAL A 1 91 ? -1.050 -4.607 -13.569 1.00 84.00 91 VAL A C 1
ATOM 687 O O . VAL A 1 91 ? -0.371 -5.625 -13.679 1.00 84.00 91 VAL A O 1
ATOM 690 N N . PHE A 1 92 ? -0.742 -3.650 -12.691 1.00 86.88 92 PHE A N 1
ATOM 691 C CA . PHE A 1 92 ? 0.488 -3.623 -11.881 1.00 86.88 92 PHE A CA 1
ATOM 692 C C . PHE A 1 92 ? 0.250 -3.720 -10.369 1.00 86.88 92 PHE A C 1
ATOM 694 O O . PHE A 1 92 ? 1.207 -3.829 -9.602 1.00 86.88 92 PHE A O 1
ATOM 701 N N . GLY A 1 93 ? -1.004 -3.647 -9.933 1.00 93.19 93 GLY A N 1
ATOM 702 C CA . GLY A 1 93 ? -1.393 -3.842 -8.546 1.00 93.19 93 GLY A CA 1
ATOM 703 C C . GLY A 1 93 ? -1.617 -5.310 -8.193 1.00 93.19 93 GLY A C 1
ATOM 704 O O . GLY A 1 93 ? -1.603 -6.220 -9.033 1.00 93.19 93 GLY A O 1
ATOM 705 N N . ARG A 1 94 ? -1.846 -5.533 -6.907 1.00 96.31 94 ARG A N 1
ATOM 706 C CA . ARG A 1 94 ? -2.160 -6.831 -6.326 1.00 96.31 94 ARG A CA 1
ATOM 707 C C . ARG A 1 94 ? -3.390 -6.712 -5.446 1.00 96.31 94 ARG A C 1
ATOM 709 O O . ARG A 1 94 ? -3.553 -5.724 -4.733 1.00 96.31 94 ARG A O 1
ATOM 716 N N . GLN A 1 95 ? -4.220 -7.736 -5.512 1.00 97.81 95 GLN A N 1
ATOM 717 C CA . GLN A 1 95 ? -5.289 -7.979 -4.562 1.00 97.81 95 GLN A CA 1
ATOM 718 C C . GLN A 1 95 ? -4.931 -9.241 -3.789 1.00 97.81 95 GLN A C 1
ATOM 720 O O . GLN A 1 95 ? -4.486 -10.220 -4.388 1.00 97.81 95 GLN A O 1
ATOM 725 N N . TYR A 1 96 ? -5.125 -9.221 -2.481 1.00 98.25 96 TYR A N 1
ATOM 726 C CA . TYR A 1 96 ? -4.947 -10.371 -1.611 1.00 98.25 96 TYR A CA 1
ATOM 727 C C . TYR A 1 96 ? -6.245 -10.599 -0.854 1.00 98.25 96 TYR A C 1
ATOM 729 O O . TYR A 1 96 ? -6.850 -9.638 -0.388 1.00 98.25 96 TYR A O 1
ATOM 737 N N . GLN A 1 97 ? -6.660 -11.854 -0.754 1.00 98.25 97 GLN A N 1
ATOM 738 C CA . GLN A 1 97 ? -7.852 -12.273 -0.021 1.00 98.25 97 GLN A CA 1
ATOM 739 C C . GLN A 1 97 ? -7.495 -13.484 0.836 1.00 98.25 97 GLN A C 1
ATOM 741 O O . GLN A 1 97 ? -6.728 -14.347 0.400 1.00 98.25 97 GLN A O 1
ATOM 746 N N . GLY A 1 98 ? -8.027 -13.555 2.046 1.00 98.00 98 GLY A N 1
ATOM 747 C CA . GLY A 1 98 ? -7.791 -14.675 2.947 1.00 98.00 98 GLY A CA 1
ATOM 748 C C . GLY A 1 98 ? -8.461 -14.468 4.294 1.00 98.00 98 GLY A C 1
ATOM 749 O O . GLY A 1 98 ? -9.184 -13.495 4.488 1.00 98.00 98 GLY A O 1
ATOM 750 N N . VAL A 1 99 ? -8.196 -15.395 5.209 1.00 98.19 99 VAL A N 1
ATOM 751 C CA . VAL A 1 99 ? -8.701 -15.346 6.580 1.00 98.19 99 VAL A CA 1
ATOM 752 C C . VAL A 1 99 ? -7.513 -15.242 7.527 1.00 98.19 99 VAL A C 1
ATOM 754 O O . VAL A 1 99 ? -6.620 -16.087 7.472 1.00 98.19 99 VAL A O 1
ATOM 757 N N . LEU A 1 100 ? -7.497 -14.217 8.377 1.00 97.19 100 LEU A N 1
ATOM 758 C CA . LEU A 1 100 ? -6.487 -14.005 9.415 1.00 97.19 100 LEU A CA 1
ATOM 759 C C . LEU A 1 100 ? -7.190 -13.927 10.762 1.00 97.19 100 LEU A C 1
ATOM 761 O O . LEU A 1 100 ? -8.154 -13.184 10.897 1.00 97.19 100 LEU A O 1
ATOM 765 N N . GLU A 1 101 ? -6.739 -14.719 11.735 1.00 96.00 101 GLU A N 1
ATOM 766 C CA . GLU A 1 101 ? -7.323 -14.741 13.090 1.00 96.00 101 GLU A CA 1
ATOM 767 C C . GLU A 1 101 ? -8.854 -14.943 13.090 1.00 96.00 101 GLU A C 1
ATOM 769 O O . GLU A 1 101 ? -9.579 -14.379 13.899 1.00 96.00 101 GLU A O 1
ATOM 774 N N . GLY A 1 102 ? -9.359 -15.746 12.145 1.00 96.75 102 GLY A N 1
ATOM 775 C CA . GLY A 1 102 ? -10.794 -16.012 11.986 1.00 96.75 102 GLY A CA 1
ATOM 776 C C . GLY A 1 102 ? -11.582 -14.928 11.239 1.00 96.75 102 GLY A C 1
ATOM 777 O O . GLY A 1 102 ? -12.783 -15.091 11.057 1.00 96.75 102 GLY A O 1
ATOM 778 N N . ARG A 1 103 ? -10.928 -13.863 10.761 1.00 97.19 103 ARG A N 1
ATOM 779 C CA . ARG A 1 103 ? -11.558 -12.724 10.076 1.00 97.19 103 ARG A CA 1
ATOM 780 C C . ARG A 1 103 ? -11.227 -12.710 8.595 1.00 97.19 103 ARG A C 1
ATOM 782 O O . ARG A 1 103 ? -10.080 -12.941 8.211 1.00 97.19 103 ARG A O 1
ATOM 789 N N . GLU A 1 104 ? -12.204 -12.386 7.756 1.00 98.38 104 GLU A N 1
ATOM 790 C CA . GLU A 1 104 ? -11.948 -12.135 6.339 1.00 98.38 104 GLU A CA 1
ATOM 791 C C . GLU A 1 104 ? -11.144 -10.843 6.166 1.00 98.38 104 GLU A C 1
ATOM 793 O O . GLU A 1 104 ? -11.492 -9.791 6.707 1.00 98.38 104 GLU A O 1
ATOM 798 N N . VAL A 1 105 ? -10.056 -10.923 5.402 1.00 98.56 105 VAL A N 1
ATOM 799 C CA . VAL A 1 105 ? -9.171 -9.791 5.124 1.00 98.56 105 VAL A CA 1
ATOM 800 C C . VAL A 1 105 ? -8.982 -9.639 3.624 1.00 98.56 105 VAL A C 1
ATOM 802 O O . VAL A 1 105 ? -8.619 -10.586 2.919 1.00 98.56 105 VAL A O 1
ATOM 805 N N . GLU A 1 106 ? -9.151 -8.411 3.139 1.00 98.56 106 GLU A N 1
ATOM 806 C CA . GLU A 1 106 ? -8.834 -8.031 1.769 1.00 98.56 106 GLU A CA 1
ATOM 807 C C . GLU A 1 106 ? -7.797 -6.914 1.728 1.00 98.56 106 GLU A C 1
ATOM 809 O O . GLU A 1 106 ? -7.928 -5.881 2.382 1.00 98.56 106 GLU A O 1
ATOM 814 N N . VAL A 1 107 ? -6.774 -7.080 0.895 1.00 98.50 107 VAL A N 1
ATOM 815 C CA . VAL A 1 107 ? -5.720 -6.081 0.717 1.00 98.50 107 VAL A CA 1
ATOM 816 C C . VAL A 1 107 ? -5.594 -5.731 -0.753 1.00 98.50 107 VAL A C 1
ATOM 818 O O . VAL A 1 107 ? -5.329 -6.593 -1.585 1.00 98.50 107 VAL A O 1
ATOM 821 N N . TYR A 1 108 ? -5.707 -4.448 -1.077 1.00 98.19 108 TYR A N 1
ATOM 822 C CA . TYR A 1 108 ? -5.498 -3.919 -2.420 1.00 98.19 108 TYR A CA 1
ATOM 823 C C . TYR A 1 108 ? -4.282 -3.008 -2.404 1.00 98.19 108 TYR A C 1
ATOM 825 O O . TYR A 1 108 ? -4.289 -1.967 -1.747 1.00 98.19 108 TYR A O 1
ATOM 833 N N . PHE A 1 109 ? -3.245 -3.372 -3.152 1.00 97.62 109 PHE A N 1
ATOM 834 C CA . PHE A 1 109 ? -2.018 -2.595 -3.250 1.00 97.62 109 PHE A CA 1
ATOM 835 C C . PHE A 1 109 ? -1.723 -2.205 -4.695 1.00 97.62 109 PHE A C 1
ATOM 837 O O . PHE A 1 109 ? -1.621 -3.051 -5.581 1.00 97.62 109 PHE A O 1
ATOM 844 N N . VAL A 1 110 ? -1.538 -0.908 -4.927 1.00 96.00 110 VAL A N 1
ATOM 845 C CA . VAL A 1 110 ? -1.101 -0.347 -6.206 1.00 96.00 110 VAL A CA 1
ATOM 846 C C . VAL A 1 110 ? 0.205 0.413 -5.962 1.00 96.00 110 VAL A C 1
ATOM 848 O O . VAL A 1 110 ? 0.208 1.372 -5.182 1.00 96.00 110 VAL A O 1
ATOM 851 N N . PRO A 1 111 ? 1.327 0.019 -6.593 1.00 94.50 111 PRO A N 1
ATOM 852 C CA . PRO A 1 111 ? 2.594 0.715 -6.414 1.00 94.50 111 PRO A CA 1
ATOM 853 C C . PRO A 1 111 ? 2.530 2.135 -6.994 1.00 94.50 111 PRO A C 1
ATOM 855 O O . PRO A 1 111 ? 1.682 2.456 -7.826 1.00 94.50 111 PRO A O 1
ATOM 858 N N . SER A 1 112 ? 3.446 3.006 -6.571 1.00 92.12 112 SER A N 1
ATOM 859 C CA . SER A 1 112 ? 3.519 4.366 -7.109 1.00 92.12 112 SER A CA 1
ATOM 860 C C . SER A 1 112 ? 3.910 4.356 -8.590 1.00 92.12 112 SER A C 1
ATOM 862 O O . SER A 1 112 ? 4.800 3.613 -9.006 1.00 92.12 112 SER A O 1
ATOM 864 N N . SER A 1 113 ? 3.268 5.210 -9.391 1.00 86.19 113 SER A N 1
ATOM 865 C CA . SER A 1 113 ? 3.509 5.311 -10.836 1.00 86.19 113 SER A CA 1
ATOM 866 C C . SER A 1 113 ? 3.567 6.773 -11.282 1.00 86.19 113 SER A C 1
ATOM 868 O O . SER A 1 113 ? 2.547 7.469 -11.316 1.00 86.19 113 SER A O 1
ATOM 870 N N . GLY A 1 114 ? 4.761 7.255 -11.637 1.00 83.12 114 GLY A N 1
ATOM 871 C CA . GLY A 1 114 ? 4.966 8.646 -12.051 1.00 83.12 114 GLY A CA 1
ATOM 872 C C . GLY A 1 114 ? 4.562 9.633 -10.951 1.00 83.12 114 GLY A C 1
ATOM 873 O O . GLY A 1 114 ? 5.191 9.677 -9.894 1.00 83.12 114 GLY A O 1
ATOM 874 N N . ILE A 1 115 ? 3.507 10.412 -11.211 1.00 84.31 115 ILE A N 1
ATOM 875 C CA . ILE A 1 115 ? 2.926 11.380 -10.264 1.00 84.31 115 ILE A CA 1
ATOM 876 C C . ILE A 1 115 ? 1.893 10.763 -9.313 1.00 84.31 115 ILE A C 1
ATOM 878 O O . ILE A 1 115 ? 1.510 11.399 -8.334 1.00 84.31 115 ILE A O 1
ATOM 882 N N . ARG A 1 116 ? 1.414 9.543 -9.590 1.00 88.31 116 ARG A N 1
ATOM 883 C CA . ARG A 1 116 ? 0.407 8.886 -8.753 1.00 88.31 116 ARG A CA 1
ATOM 884 C C . ARG A 1 116 ? 1.099 8.241 -7.548 1.00 88.31 116 ARG A C 1
ATOM 886 O O . ARG A 1 116 ? 1.977 7.392 -7.752 1.00 88.31 116 ARG A O 1
ATOM 893 N N . PRO A 1 117 ? 0.743 8.624 -6.308 1.00 92.12 117 PRO A N 1
ATOM 894 C CA . PRO A 1 117 ? 1.278 7.968 -5.124 1.00 92.12 117 PRO A CA 1
ATOM 895 C C . PRO A 1 117 ? 0.813 6.511 -5.081 1.00 92.12 117 PRO A C 1
ATOM 897 O O . PRO A 1 117 ? -0.213 6.165 -5.671 1.00 92.12 117 PRO A O 1
ATOM 900 N N . ALA A 1 118 ? 1.563 5.670 -4.368 1.00 95.31 118 ALA A N 1
ATOM 901 C CA . ALA A 1 118 ? 1.115 4.313 -4.092 1.00 95.31 118 ALA A CA 1
ATOM 902 C C . ALA A 1 118 ? -0.209 4.360 -3.320 1.00 95.31 118 ALA A C 1
ATOM 904 O O . ALA A 1 118 ? -0.472 5.318 -2.588 1.00 95.31 118 ALA A O 1
ATOM 905 N N . GLN A 1 119 ? -1.026 3.330 -3.481 1.00 96.75 119 GLN A N 1
ATOM 906 C CA . GLN A 1 119 ? -2.287 3.181 -2.770 1.00 96.75 119 GLN A CA 1
ATOM 907 C C . GLN A 1 119 ? -2.318 1.817 -2.100 1.00 96.75 119 GLN A C 1
ATOM 909 O O . GLN A 1 119 ? -1.954 0.812 -2.707 1.00 96.75 119 GLN A O 1
ATOM 914 N N . LEU A 1 120 ? -2.747 1.802 -0.848 1.00 98.00 120 LEU A N 1
ATOM 915 C CA . LEU A 1 120 ? -2.992 0.601 -0.077 1.00 98.00 120 LEU A CA 1
ATOM 916 C C . LEU A 1 120 ? -4.370 0.737 0.565 1.00 98.00 120 LEU A C 1
ATOM 918 O O . LEU A 1 120 ? -4.634 1.732 1.236 1.00 98.00 120 LEU A O 1
ATOM 922 N N . ASN A 1 121 ? -5.223 -0.256 0.363 1.00 98.44 121 ASN A N 1
ATOM 923 C CA . ASN A 1 121 ? -6.463 -0.413 1.109 1.00 98.44 121 ASN A CA 1
ATOM 924 C C . ASN A 1 121 ? -6.415 -1.768 1.804 1.00 98.44 121 ASN A C 1
ATOM 926 O O . ASN A 1 121 ? -6.117 -2.766 1.149 1.00 98.44 121 ASN A O 1
ATOM 930 N N . VAL A 1 122 ? -6.679 -1.785 3.103 1.00 98.69 122 VAL A N 1
ATOM 931 C CA . VAL A 1 122 ? -6.819 -3.001 3.905 1.00 98.69 122 VAL A CA 1
ATOM 932 C C . VAL A 1 122 ? -8.225 -2.988 4.475 1.00 98.69 122 VAL A C 1
ATOM 934 O O . VAL A 1 122 ? -8.590 -2.026 5.145 1.00 98.69 122 VAL A O 1
ATOM 937 N N . TYR A 1 123 ? -8.996 -4.022 4.178 1.00 98.69 123 TYR A N 1
ATOM 938 C CA . TYR A 1 123 ? -10.331 -4.251 4.708 1.00 98.69 123 TYR A CA 1
ATOM 939 C C . TYR A 1 123 ? -10.273 -5.478 5.609 1.00 98.69 123 TYR A C 1
ATOM 941 O O . TYR A 1 123 ? -9.759 -6.512 5.187 1.00 98.69 123 TYR A O 1
ATOM 949 N N . VAL A 1 124 ? -10.788 -5.357 6.825 1.00 98.69 124 VAL A N 1
ATOM 950 C CA . VAL A 1 124 ? -10.910 -6.454 7.789 1.00 98.69 124 VAL A CA 1
ATOM 951 C C . VAL A 1 124 ? -12.369 -6.542 8.198 1.00 98.69 124 VAL A C 1
ATOM 953 O O . VAL A 1 124 ? -12.916 -5.549 8.676 1.00 98.69 124 VAL A O 1
ATOM 956 N N . ALA A 1 125 ? -12.998 -7.696 7.987 1.00 98.56 125 ALA A N 1
ATOM 957 C CA . ALA A 1 125 ? -14.367 -7.943 8.422 1.00 98.56 125 ALA A CA 1
ATOM 958 C C . ALA A 1 125 ? -14.461 -7.885 9.955 1.00 98.56 125 ALA A C 1
ATOM 960 O O . ALA A 1 125 ? -13.629 -8.478 10.653 1.00 98.56 125 ALA A O 1
ATOM 961 N N . ALA A 1 126 ? -15.446 -7.139 10.453 1.00 97.69 126 ALA A N 1
ATOM 962 C CA . ALA A 1 126 ? -15.703 -6.980 11.880 1.00 97.69 126 ALA A CA 1
ATOM 963 C C . ALA A 1 126 ? -17.131 -6.478 12.131 1.00 97.69 126 ALA A C 1
ATOM 965 O O . ALA A 1 126 ? -17.565 -5.557 11.442 1.00 97.69 126 ALA A O 1
ATOM 966 N N . ASP A 1 127 ? -17.843 -7.025 13.115 1.00 96.38 127 ASP A N 1
ATOM 967 C CA . ASP A 1 127 ? -19.197 -6.561 13.467 1.00 96.38 127 ASP A CA 1
ATOM 968 C C . ASP A 1 127 ? -19.139 -5.394 14.466 1.00 96.38 127 ASP A C 1
ATOM 970 O O . ASP A 1 127 ? -19.120 -5.560 15.683 1.00 96.38 127 ASP A O 1
ATOM 974 N N . ILE A 1 128 ? -19.017 -4.183 13.929 1.00 94.38 128 ILE A N 1
ATOM 975 C CA . ILE A 1 128 ? -18.765 -2.966 14.708 1.00 94.38 128 ILE A CA 1
ATOM 976 C C . ILE A 1 128 ? -20.070 -2.214 15.008 1.00 94.38 128 ILE A C 1
ATOM 978 O O . ILE A 1 128 ? -20.168 -1.476 15.990 1.00 94.38 128 ILE A O 1
ATOM 982 N N . GLY A 1 129 ? -21.059 -2.311 14.112 1.00 93.56 129 GLY A N 1
ATOM 983 C CA . GLY A 1 129 ? -22.357 -1.646 14.261 1.00 93.56 129 GLY A CA 1
ATOM 984 C C . GLY A 1 129 ? -22.306 -0.116 14.414 1.00 93.56 129 GLY A C 1
ATOM 985 O O . GLY A 1 129 ? -23.276 0.479 14.889 1.00 93.56 129 GLY A O 1
ATOM 986 N N . MET A 1 130 ? -21.193 0.531 14.051 1.00 94.25 130 MET A N 1
ATOM 987 C CA . MET A 1 130 ? -20.986 1.976 14.202 1.00 94.25 130 MET A CA 1
ATOM 988 C C . MET A 1 130 ? -20.228 2.563 13.003 1.00 94.25 130 MET A C 1
ATOM 990 O O . MET A 1 130 ? -19.567 1.834 12.255 1.00 94.25 130 MET A O 1
ATOM 994 N N . ARG A 1 131 ? -20.323 3.886 12.806 1.00 96.19 131 ARG A N 1
ATOM 995 C CA . ARG A 1 131 ? -19.578 4.601 11.752 1.00 96.19 131 ARG A CA 1
ATOM 996 C C . ARG A 1 131 ? -18.631 5.644 12.320 1.00 96.19 131 ARG A C 1
ATOM 998 O O . ARG A 1 131 ? -19.069 6.618 12.930 1.00 96.19 131 ARG A O 1
ATOM 1005 N N . VAL A 1 132 ? -17.336 5.467 12.057 1.00 96.81 132 VAL A N 1
ATOM 1006 C CA . VAL A 1 132 ? -16.273 6.387 12.487 1.00 96.81 132 VAL A CA 1
ATOM 1007 C C . VAL A 1 132 ? -15.257 6.589 11.366 1.00 96.81 132 VAL A C 1
ATOM 1009 O O . VAL A 1 132 ? -14.872 5.645 10.685 1.00 96.81 132 VAL A O 1
ATOM 1012 N N . ALA A 1 133 ? -14.771 7.813 11.189 1.00 97.69 133 ALA A N 1
ATOM 1013 C CA . ALA A 1 133 ? -13.670 8.132 10.290 1.00 97.69 133 ALA A CA 1
ATOM 1014 C C . ALA A 1 133 ? -12.584 8.926 11.025 1.00 97.69 133 ALA A C 1
ATOM 1016 O O . ALA A 1 133 ? -12.875 9.890 11.732 1.00 97.69 133 ALA A O 1
ATOM 1017 N N . MET A 1 134 ? -11.321 8.538 10.837 1.00 96.88 134 MET A N 1
ATOM 1018 C CA . MET A 1 134 ? -10.175 9.088 11.564 1.00 96.88 134 MET A CA 1
ATOM 1019 C C . MET A 1 134 ? -8.995 9.407 10.644 1.00 96.88 134 MET A C 1
ATOM 1021 O O . MET A 1 134 ? -8.659 8.646 9.733 1.00 96.88 134 MET A O 1
ATOM 1025 N N . GLY A 1 135 ? -8.319 10.524 10.909 1.00 95.94 135 GLY A N 1
ATOM 1026 C CA . GLY A 1 135 ? -7.081 10.905 10.227 1.00 95.94 135 GLY A CA 1
ATOM 1027 C C . GLY A 1 135 ? -6.534 12.255 10.697 1.00 95.94 135 GLY A C 1
ATOM 1028 O O . GLY A 1 135 ? -7.199 12.987 11.417 1.00 95.94 135 GLY A O 1
ATOM 1029 N N . TRP A 1 136 ? -5.324 12.634 10.275 1.00 93.88 136 TRP A N 1
ATOM 1030 C CA . TRP A 1 136 ? -4.747 13.956 10.613 1.00 93.88 136 TRP A CA 1
ATOM 1031 C C . TRP A 1 136 ? -5.438 15.126 9.907 1.00 93.88 136 TRP A C 1
ATOM 1033 O O . TRP A 1 136 ? -5.347 16.282 10.321 1.00 93.88 136 TRP A O 1
ATOM 1043 N N . ARG A 1 137 ? -6.109 14.828 8.797 1.00 92.19 137 ARG A N 1
ATOM 1044 C CA . ARG A 1 137 ? -6.972 15.744 8.054 1.00 92.19 137 ARG A CA 1
ATOM 1045 C C . ARG A 1 137 ? -8.360 15.131 8.008 1.00 92.19 137 ARG A C 1
ATOM 1047 O O . ARG A 1 137 ? -8.468 13.910 8.082 1.00 92.19 137 ARG A O 1
ATOM 1054 N N . ARG A 1 138 ? -9.383 15.968 7.823 1.00 91.38 138 ARG A N 1
ATOM 1055 C CA . ARG A 1 138 ? -10.768 15.519 7.658 1.00 91.38 138 ARG A CA 1
ATOM 1056 C C . ARG A 1 138 ? -10.850 14.406 6.600 1.00 91.38 138 ARG A C 1
ATOM 1058 O O . ARG A 1 138 ? -10.575 14.694 5.430 1.00 91.38 138 ARG A O 1
ATOM 1065 N N . PRO A 1 139 ? -11.210 13.169 6.989 1.00 88.56 139 PRO A N 1
ATOM 1066 C CA . PRO A 1 139 ? -11.454 12.086 6.045 1.00 88.56 139 PRO A CA 1
ATOM 1067 C C . PRO A 1 139 ? -12.612 12.454 5.110 1.00 88.56 139 PRO A C 1
ATOM 1069 O O . PRO A 1 139 ? -13.547 13.146 5.514 1.00 88.56 139 PRO A O 1
ATOM 1072 N N . LEU A 1 140 ? -12.535 12.036 3.844 1.00 85.50 140 LEU A N 1
ATOM 1073 C CA . LEU A 1 140 ? -13.471 12.487 2.798 1.00 85.50 140 LEU A CA 1
ATOM 1074 C C . LEU A 1 140 ? -14.361 11.381 2.223 1.00 85.50 140 LEU A C 1
ATOM 1076 O O . LEU A 1 140 ? -15.234 11.679 1.415 1.00 85.50 140 LEU A O 1
ATOM 1080 N N . LEU A 1 141 ? -14.100 10.114 2.550 1.00 88.31 141 LEU A N 1
ATOM 1081 C CA . LEU A 1 141 ? -14.733 8.985 1.858 1.00 88.31 141 LEU A CA 1
ATOM 1082 C C . LEU A 1 141 ? -15.930 8.389 2.583 1.00 88.31 141 LEU A C 1
ATOM 1084 O O . LEU A 1 141 ? -16.774 7.775 1.939 1.00 88.31 141 LEU A O 1
ATOM 1088 N N . ASP A 1 142 ? -15.983 8.553 3.895 1.00 88.25 142 ASP A N 1
ATOM 1089 C CA . ASP A 1 142 ? -17.065 8.060 4.728 1.00 88.25 142 ASP A CA 1
ATOM 1090 C C . ASP A 1 142 ? -17.298 9.042 5.874 1.00 88.25 142 ASP A C 1
ATOM 1092 O O . ASP A 1 142 ? -16.445 9.891 6.151 1.00 88.25 142 ASP A O 1
ATOM 1096 N N . CYS A 1 143 ? -18.455 8.942 6.522 1.00 86.94 143 CYS A N 1
ATOM 1097 C CA . CYS A 1 143 ? -18.843 9.824 7.618 1.00 86.94 143 CYS A CA 1
ATOM 1098 C C . CYS A 1 143 ? -18.872 11.321 7.223 1.00 86.94 143 CYS A C 1
ATOM 1100 O O . CYS A 1 143 ? -18.570 12.201 8.026 1.00 86.94 143 CYS A O 1
ATOM 1102 N N . GLY A 1 144 ? -19.241 11.649 5.974 1.00 83.25 144 GLY A N 1
ATOM 1103 C CA . GLY A 1 144 ? -19.199 13.030 5.459 1.00 83.25 144 GLY A CA 1
ATOM 1104 C C . GLY A 1 144 ? -20.049 14.036 6.251 1.00 83.25 144 GLY A C 1
ATOM 1105 O O . GLY A 1 144 ? -19.657 15.200 6.377 1.00 83.25 144 GLY A O 1
ATOM 1106 N N . ASN A 1 145 ? -21.159 13.557 6.825 1.00 88.06 145 ASN A N 1
ATOM 1107 C CA . ASN A 1 145 ? -22.107 14.322 7.642 1.00 88.06 145 ASN A CA 1
ATOM 1108 C C . ASN A 1 145 ? -21.985 14.037 9.148 1.00 88.06 145 ASN A C 1
ATOM 1110 O O . ASN A 1 145 ? -22.843 14.465 9.910 1.00 88.06 145 ASN A O 1
ATOM 1114 N N . CYS A 1 146 ? -20.977 13.277 9.569 1.00 94.06 146 CYS A N 1
ATOM 1115 C CA . CYS A 1 146 ? -20.774 12.965 10.976 1.00 94.06 146 CYS A CA 1
ATOM 1116 C C . CYS A 1 146 ? -20.253 14.175 11.745 1.00 94.06 146 CYS A C 1
ATOM 1118 O O . CYS A 1 146 ? -19.546 15.027 11.190 1.00 94.06 146 CYS A O 1
ATOM 1120 N N . GLU A 1 147 ? -20.565 14.211 13.035 1.00 93.44 147 GLU A N 1
ATOM 1121 C CA . GLU A 1 147 ? -20.056 15.239 13.929 1.00 93.44 147 GLU A CA 1
ATOM 1122 C C . GLU A 1 147 ? -18.608 14.938 14.314 1.00 93.44 147 GLU A C 1
ATOM 1124 O O . GLU A 1 147 ? -18.138 13.795 14.263 1.00 93.44 147 GLU A O 1
ATOM 1129 N N . ARG A 1 148 ? -17.855 16.002 14.603 1.00 94.81 148 ARG A N 1
ATOM 1130 C CA . ARG A 1 148 ? -16.456 15.879 15.003 1.00 94.81 148 ARG A CA 1
ATOM 1131 C C . ARG A 1 148 ? -16.411 15.573 16.493 1.00 94.81 148 ARG A C 1
ATOM 1133 O O . ARG A 1 148 ? -16.785 16.425 17.288 1.00 94.81 148 ARG A O 1
ATOM 1140 N N . LEU A 1 149 ? -15.833 14.431 16.840 1.00 94.31 149 LEU A N 1
ATOM 1141 C CA . LEU A 1 149 ? -15.614 14.034 18.222 1.00 94.31 149 LEU A CA 1
ATOM 1142 C C . LEU A 1 149 ? -14.256 14.552 18.715 1.00 94.31 149 LEU A C 1
ATOM 1144 O O . LEU A 1 149 ? -13.243 14.461 18.008 1.00 94.31 149 LEU A O 1
ATOM 1148 N N . GLU A 1 150 ? -14.214 15.088 19.933 1.00 88.56 150 GLU A N 1
ATOM 1149 C CA . GLU A 1 150 ? -12.948 15.378 20.605 1.00 88.56 150 GLU A CA 1
ATOM 1150 C C . GLU A 1 150 ? -12.355 14.077 21.149 1.00 88.56 150 GLU A C 1
ATOM 1152 O O . GLU A 1 150 ? -12.896 13.455 22.060 1.00 88.56 150 GLU A O 1
ATOM 1157 N N . ALA A 1 151 ? -11.234 13.644 20.570 1.00 82.44 151 ALA A N 1
ATOM 1158 C CA . ALA A 1 151 ? -10.511 12.486 21.070 1.00 82.44 151 ALA A CA 1
ATOM 1159 C C . ALA A 1 151 ? -9.850 12.828 22.413 1.00 82.44 151 ALA A C 1
ATOM 1161 O O . ALA A 1 151 ? -8.995 13.716 22.485 1.00 82.44 151 ALA A O 1
ATOM 1162 N N . ALA A 1 152 ? -10.237 12.116 23.469 1.00 72.62 152 ALA A N 1
ATOM 1163 C CA . ALA A 1 152 ? -9.547 12.171 24.748 1.00 72.62 152 ALA A CA 1
ATOM 1164 C C . ALA A 1 152 ? -8.223 11.389 24.659 1.00 72.62 152 ALA A C 1
ATOM 1166 O O . ALA A 1 152 ? -8.141 10.359 23.996 1.00 72.62 152 ALA A O 1
ATOM 1167 N N . GLY A 1 153 ? -7.175 11.885 25.322 1.00 79.75 153 GLY A N 1
ATOM 1168 C CA . GLY A 1 153 ? -5.877 11.207 25.411 1.00 79.75 153 GLY A CA 1
ATOM 1169 C C . GLY A 1 153 ? -4.742 11.892 24.643 1.00 79.75 153 GLY A C 1
ATOM 1170 O O . GLY A 1 153 ? -4.914 12.460 23.565 1.00 79.75 153 GLY A O 1
ATOM 1171 N N . ALA A 1 154 ? -3.539 11.845 25.221 1.00 81.69 154 ALA A N 1
ATOM 1172 C CA . ALA A 1 154 ? -2.350 12.478 24.646 1.00 81.69 154 ALA A CA 1
ATOM 1173 C C . ALA A 1 154 ? -1.890 11.815 23.331 1.00 81.69 154 ALA A C 1
ATOM 1175 O O . ALA A 1 154 ? -1.298 12.483 22.485 1.00 81.69 154 ALA A O 1
ATOM 1176 N N . GLU A 1 155 ? -2.185 10.525 23.157 1.00 88.44 155 GLU A N 1
ATOM 1177 C CA . GLU A 1 155 ? -1.792 9.699 22.005 1.00 88.44 155 GLU A CA 1
ATOM 1178 C C . GLU A 1 155 ? -2.496 10.114 20.709 1.00 88.44 155 GLU A C 1
ATOM 1180 O O . GLU A 1 155 ? -1.914 10.056 19.628 1.00 88.44 155 GLU A O 1
ATOM 1185 N N . LEU A 1 156 ? -3.735 10.597 20.822 1.00 91.88 156 LEU A N 1
ATOM 1186 C CA . LEU A 1 156 ? -4.579 10.988 19.692 1.00 91.88 156 LEU A CA 1
ATOM 1187 C C . LEU A 1 156 ? -4.496 12.489 19.389 1.00 91.88 156 LEU A C 1
ATOM 1189 O O . LEU A 1 156 ? -5.303 13.037 18.633 1.00 91.88 156 LEU A O 1
ATOM 1193 N N . ARG A 1 157 ? -3.508 13.188 19.960 1.00 91.00 157 ARG A N 1
ATOM 1194 C CA . ARG A 1 157 ? -3.362 14.635 19.797 1.00 91.00 157 ARG A CA 1
ATOM 1195 C C . ARG A 1 157 ? -3.167 15.002 18.324 1.00 91.00 157 ARG A C 1
ATOM 1197 O O . ARG A 1 157 ? -2.142 14.708 17.720 1.00 91.00 157 ARG A O 1
ATOM 1204 N N . GLY A 1 158 ? -4.140 15.728 17.773 1.00 92.12 158 GLY A N 1
ATOM 1205 C CA . GLY A 1 158 ? -4.138 16.183 16.379 1.00 92.12 158 GLY A CA 1
ATOM 1206 C C . GLY A 1 158 ? -4.799 15.217 15.391 1.00 92.12 158 GLY A C 1
ATOM 1207 O O . GLY A 1 158 ? -4.974 15.583 14.227 1.00 92.12 158 GLY A O 1
ATOM 1208 N N . VAL A 1 159 ? -5.238 14.041 15.848 1.00 95.12 159 VAL A N 1
ATOM 1209 C CA . VAL A 1 159 ? -6.141 13.178 15.082 1.00 95.12 159 VAL A CA 1
ATOM 1210 C C . VAL A 1 159 ? -7.528 13.822 15.061 1.00 95.12 159 VAL A C 1
ATOM 1212 O O . VAL A 1 159 ? -8.051 14.271 16.079 1.00 95.12 159 VAL A O 1
ATOM 1215 N N . GLN A 1 160 ? -8.123 13.906 13.876 1.00 95.56 160 GLN A N 1
ATOM 1216 C CA . GLN A 1 160 ? -9.505 14.324 13.685 1.00 95.56 160 GLN A CA 1
ATOM 1217 C C . GLN A 1 160 ? -10.369 13.071 13.616 1.00 95.56 160 GLN A C 1
ATOM 1219 O O . GLN A 1 160 ? -10.152 12.228 12.743 1.00 95.56 160 GLN A O 1
ATOM 1224 N N . VAL A 1 161 ? -11.330 12.966 14.530 1.00 96.56 161 VAL A N 1
ATOM 1225 C CA . VAL A 1 161 ? -12.293 11.868 14.598 1.00 96.56 161 VAL A CA 1
ATOM 1226 C C . VAL A 1 161 ? -13.666 12.414 14.234 1.00 96.56 161 VAL A C 1
ATOM 1228 O O . VAL A 1 161 ? -14.072 13.468 14.721 1.00 96.56 161 VAL A O 1
ATOM 1231 N N . TYR A 1 162 ? -14.367 11.695 13.370 1.00 96.81 162 TYR A N 1
ATOM 1232 C CA . TYR A 1 162 ? -15.749 11.959 13.002 1.00 96.81 162 TYR A CA 1
ATOM 1233 C C . TYR A 1 162 ? -16.560 10.701 13.256 1.00 96.81 162 TYR A C 1
ATOM 1235 O O . TYR A 1 162 ? -16.154 9.636 12.796 1.00 96.81 162 TYR A O 1
ATOM 1243 N N . ALA A 1 163 ? -17.671 10.809 13.975 1.00 96.56 163 ALA A N 1
ATOM 1244 C CA . ALA A 1 163 ? -18.481 9.658 14.354 1.00 96.56 163 ALA A CA 1
ATOM 1245 C C . ALA A 1 163 ? -19.970 9.940 14.155 1.00 96.56 163 ALA A C 1
ATOM 1247 O O . ALA A 1 163 ? -20.424 11.071 14.323 1.00 96.56 163 ALA A O 1
ATOM 1248 N N . GLN A 1 164 ? -20.721 8.906 13.780 1.00 95.69 164 GLN A N 1
ATOM 1249 C CA . GLN A 1 164 ? -22.180 8.968 13.773 1.00 95.69 164 GLN A CA 1
ATOM 1250 C C . GLN A 1 164 ? -22.743 8.746 15.185 1.00 95.69 164 GLN A C 1
ATOM 1252 O O . GLN A 1 164 ? -23.672 9.439 15.588 1.00 95.69 164 GLN A O 1
ATOM 1257 N N . GLU A 1 165 ? -22.155 7.821 15.949 1.00 93.69 165 GLU A N 1
ATOM 1258 C CA . GLU A 1 165 ? -22.531 7.522 17.333 1.00 93.69 165 GLU A CA 1
ATOM 1259 C C . GLU A 1 165 ? -21.427 7.962 18.316 1.00 93.69 165 GLU A C 1
ATOM 1261 O O . GLU A 1 165 ? -20.524 7.186 18.637 1.00 93.69 165 GLU A O 1
ATOM 1266 N N . GLU A 1 166 ? -21.490 9.207 18.810 1.00 93.25 166 GLU A N 1
ATOM 1267 C CA . GLU A 1 166 ? -20.437 9.803 19.657 1.00 93.25 166 GLU A CA 1
ATOM 1268 C C . GLU A 1 166 ? -20.102 8.980 20.904 1.00 93.25 166 GLU A C 1
ATOM 1270 O O . GLU A 1 166 ? -18.928 8.775 21.202 1.00 93.25 166 GLU A O 1
ATOM 1275 N N . GLU A 1 167 ? -21.109 8.475 21.623 1.00 91.69 167 GLU A N 1
ATOM 1276 C CA . GLU A 1 167 ? -20.884 7.722 22.861 1.00 91.69 167 GLU A CA 1
ATOM 1277 C C . GLU A 1 167 ? -20.116 6.418 22.601 1.00 91.69 167 GLU A C 1
ATOM 1279 O O . GLU A 1 167 ? -19.169 6.092 23.320 1.00 91.69 167 GLU A O 1
ATOM 1284 N N . ARG A 1 168 ? -20.481 5.689 21.537 1.00 91.69 168 ARG A N 1
ATOM 1285 C CA . ARG A 1 168 ? -19.822 4.426 21.170 1.00 91.69 168 ARG A CA 1
ATOM 1286 C C . ARG A 1 168 ? -18.392 4.667 20.720 1.00 91.69 168 ARG A C 1
ATOM 1288 O O . ARG A 1 168 ? -17.470 4.015 21.208 1.00 91.69 168 ARG A O 1
ATOM 1295 N N . ALA A 1 169 ? -18.209 5.649 19.838 1.00 94.31 169 ALA A N 1
ATOM 1296 C CA . ALA A 1 169 ? -16.891 6.058 19.384 1.00 94.31 169 ALA A CA 1
ATOM 1297 C C . ALA A 1 169 ? -16.027 6.527 20.564 1.00 94.31 169 ALA A C 1
ATOM 1299 O O . ALA A 1 169 ? -14.868 6.141 20.661 1.00 94.31 169 ALA A O 1
ATOM 1300 N N . GLY A 1 170 ? -16.595 7.279 21.509 1.00 93.69 170 GLY A N 1
ATOM 1301 C CA . GLY A 1 170 ? -15.910 7.718 22.722 1.00 93.69 170 GLY A CA 1
ATOM 1302 C C . GLY A 1 170 ? -15.392 6.554 23.567 1.00 93.69 170 GLY A C 1
ATOM 1303 O O . GLY A 1 170 ? -14.244 6.586 24.002 1.00 93.69 170 GLY A O 1
ATOM 1304 N N . ARG A 1 171 ? -16.186 5.491 23.761 1.00 92.00 171 ARG A N 1
ATOM 1305 C CA . ARG A 1 171 ? -15.729 4.279 24.468 1.00 92.00 171 ARG A CA 1
ATOM 1306 C C . ARG A 1 171 ? -14.579 3.593 23.735 1.00 92.00 171 ARG A C 1
ATOM 1308 O O . ARG A 1 171 ? -13.580 3.278 24.372 1.00 92.00 171 ARG A O 1
ATOM 1315 N N . LEU A 1 172 ? -14.684 3.436 22.414 1.00 94.38 172 LEU A N 1
ATOM 1316 C CA . LEU A 1 172 ? -13.609 2.865 21.601 1.00 94.38 172 LEU A CA 1
ATOM 1317 C C . LEU A 1 172 ? -12.315 3.688 21.690 1.00 94.38 172 LEU A C 1
ATOM 1319 O O . LEU A 1 172 ? -11.231 3.119 21.722 1.00 94.38 172 LEU A O 1
ATOM 1323 N N . LEU A 1 173 ? -12.405 5.019 21.709 1.00 94.62 173 LEU A N 1
ATOM 1324 C CA . LEU A 1 173 ? -11.229 5.890 21.815 1.00 94.62 173 LEU A CA 1
ATOM 1325 C C . LEU A 1 173 ? -10.617 5.913 23.221 1.00 94.62 173 LEU A C 1
ATOM 1327 O O . LEU A 1 173 ? -9.447 6.254 23.358 1.00 94.62 173 LEU A O 1
ATOM 1331 N N . ASN A 1 174 ? -11.399 5.576 24.249 1.00 93.12 174 ASN A N 1
ATOM 1332 C CA . ASN A 1 174 ? -10.929 5.461 25.630 1.00 93.12 174 ASN A CA 1
ATOM 1333 C C . ASN A 1 174 ? -10.363 4.068 25.955 1.00 93.12 174 ASN A C 1
ATOM 1335 O O . ASN A 1 174 ? -9.732 3.902 27.000 1.00 93.12 174 ASN A O 1
ATOM 1339 N N . ASP A 1 175 ? -10.582 3.073 25.093 1.00 93.31 175 ASP A N 1
ATOM 1340 C CA . ASP A 1 175 ? -9.915 1.779 25.192 1.00 93.31 175 ASP A CA 1
ATOM 1341 C C . ASP A 1 175 ? -8.434 1.915 24.807 1.00 93.31 175 ASP A C 1
ATOM 1343 O O . ASP A 1 175 ? -8.097 2.386 23.720 1.00 93.31 175 ASP A O 1
ATOM 1347 N N . ALA A 1 176 ? -7.546 1.485 25.706 1.00 93.19 176 ALA A N 1
ATOM 1348 C CA . ALA A 1 176 ? -6.106 1.673 25.547 1.00 93.19 176 ALA A CA 1
ATOM 1349 C C . ALA A 1 176 ? -5.536 0.907 24.342 1.00 93.19 176 ALA A C 1
ATOM 1351 O O . ALA A 1 176 ? -4.630 1.399 23.673 1.00 93.19 176 ALA A O 1
ATOM 1352 N N . ALA A 1 177 ? -6.058 -0.288 24.040 1.00 94.38 177 ALA A N 1
ATOM 1353 C CA . ALA A 1 177 ? -5.571 -1.072 22.906 1.00 94.38 177 ALA A CA 1
ATOM 1354 C C . ALA A 1 177 ? -5.942 -0.401 21.574 1.00 94.38 177 ALA A C 1
ATOM 1356 O O . ALA A 1 177 ? -5.110 -0.295 20.669 1.00 94.38 177 ALA A O 1
ATOM 1357 N N . SER A 1 178 ? -7.173 0.100 21.480 1.00 95.69 178 SER A N 1
ATOM 1358 C CA . SER A 1 178 ? -7.670 0.868 20.342 1.00 95.69 178 SER A CA 1
ATOM 1359 C C . SER A 1 178 ? -6.927 2.196 20.157 1.00 95.69 178 SER A C 1
ATOM 1361 O O . SER A 1 178 ? -6.443 2.469 19.053 1.00 95.69 178 SER A O 1
ATOM 1363 N N . SER A 1 179 ? -6.777 3.009 21.212 1.00 95.69 179 SER A N 1
ATOM 1364 C CA . SER A 1 179 ? -6.098 4.311 21.119 1.00 95.69 179 SER A CA 1
ATOM 1365 C C . SER A 1 179 ? -4.649 4.158 20.660 1.00 95.69 179 SER A C 1
ATOM 1367 O O . SER A 1 179 ? -4.207 4.880 19.760 1.00 95.69 179 SER A O 1
ATOM 1369 N N . GLU A 1 180 ? -3.940 3.161 21.194 1.00 95.81 180 GLU A N 1
ATOM 1370 C CA . GLU A 1 180 ? -2.553 2.887 20.838 1.00 95.81 180 GLU A CA 1
ATOM 1371 C C . GLU A 1 180 ? -2.435 2.383 19.389 1.00 95.81 180 GLU A C 1
ATOM 1373 O O . GLU A 1 180 ? -1.572 2.846 18.638 1.00 95.81 180 GLU A O 1
ATOM 1378 N N . ALA A 1 181 ? -3.333 1.491 18.949 1.00 97.62 181 ALA A N 1
ATOM 1379 C CA . ALA A 1 181 ? -3.375 1.014 17.566 1.00 97.62 181 ALA A CA 1
ATOM 1380 C C . ALA A 1 181 ? -3.660 2.156 16.575 1.00 97.62 181 ALA A C 1
ATOM 1382 O O . ALA A 1 181 ? -2.966 2.292 15.563 1.00 97.62 181 ALA A O 1
ATOM 1383 N N . ILE A 1 182 ? -4.622 3.035 16.880 1.00 97.56 182 ILE A N 1
ATOM 1384 C CA . ILE A 1 182 ? -4.928 4.225 16.070 1.00 97.56 182 ILE A CA 1
ATOM 1385 C C . ILE A 1 182 ? -3.717 5.160 16.017 1.00 97.56 182 ILE A C 1
ATOM 1387 O O . ILE A 1 182 ? -3.339 5.621 14.934 1.00 97.56 182 ILE A O 1
ATOM 1391 N N . ALA A 1 183 ? -3.080 5.422 17.160 1.00 96.69 183 ALA A N 1
ATOM 1392 C CA . ALA A 1 183 ? -1.903 6.274 17.236 1.00 96.69 183 ALA A CA 1
ATOM 1393 C C . ALA A 1 183 ? -0.754 5.711 16.388 1.00 96.69 183 ALA A C 1
ATOM 1395 O O . ALA A 1 183 ? -0.193 6.443 15.571 1.00 96.69 183 ALA A O 1
ATOM 1396 N N . ARG A 1 184 ? -0.447 4.410 16.488 1.00 96.94 184 ARG A N 1
ATOM 1397 C CA . ARG A 1 184 ? 0.591 3.751 15.672 1.00 96.94 184 ARG A CA 1
ATOM 1398 C C . ARG A 1 184 ? 0.255 3.752 14.182 1.00 96.94 184 ARG A C 1
ATOM 1400 O O . ARG A 1 184 ? 1.129 4.047 13.360 1.00 96.94 184 ARG A O 1
ATOM 1407 N N . LEU A 1 185 ? -1.004 3.499 13.818 1.00 97.50 185 LEU A N 1
ATOM 1408 C CA . LEU A 1 185 ? -1.461 3.560 12.429 1.00 97.50 185 LEU A CA 1
ATOM 1409 C C . LEU A 1 185 ? -1.349 4.965 11.850 1.00 97.50 185 LEU A C 1
ATOM 1411 O O . LEU A 1 185 ? -1.033 5.116 10.671 1.00 97.50 185 LEU A O 1
ATOM 1415 N N . LEU A 1 186 ? -1.594 6.010 12.635 1.00 96.81 186 LEU A N 1
ATOM 1416 C CA . LEU A 1 186 ? -1.575 7.383 12.143 1.00 96.81 186 LEU A CA 1
ATOM 1417 C C . LEU A 1 186 ? -0.223 8.087 12.346 1.00 96.81 186 LEU A C 1
ATOM 1419 O O . LEU A 1 186 ? 0.016 9.071 11.647 1.00 96.81 186 LEU A O 1
ATOM 1423 N N . ALA A 1 187 ? 0.683 7.589 13.190 1.00 95.06 187 ALA A N 1
ATOM 1424 C CA . ALA A 1 187 ? 2.007 8.168 13.454 1.00 95.06 187 ALA A CA 1
ATOM 1425 C C . ALA A 1 187 ? 2.878 8.291 12.193 1.00 95.06 187 ALA A C 1
ATOM 1427 O O . ALA A 1 187 ? 2.718 7.526 11.246 1.00 95.06 187 ALA A O 1
ATOM 1428 N N . ASP A 1 188 ? 3.824 9.236 12.168 1.00 92.56 188 ASP A N 1
ATOM 1429 C CA . ASP A 1 188 ? 4.845 9.387 11.115 1.00 92.56 188 ASP A CA 1
ATOM 1430 C C . ASP A 1 188 ? 4.295 9.522 9.675 1.00 92.56 188 ASP A C 1
ATOM 1432 O O . ASP A 1 188 ? 4.787 8.902 8.721 1.00 92.56 188 ASP A O 1
ATOM 1436 N N . GLN A 1 189 ? 3.242 10.324 9.465 1.00 91.12 189 GLN A N 1
ATOM 1437 C CA . GLN A 1 189 ? 2.683 10.523 8.113 1.00 91.12 189 GLN A CA 1
ATOM 1438 C C . GLN A 1 189 ? 3.658 11.187 7.140 1.00 91.12 189 GLN A C 1
ATOM 1440 O O . GLN A 1 189 ? 3.619 10.902 5.942 1.00 91.12 189 GLN A O 1
ATOM 1445 N N . GLU A 1 190 ? 4.556 12.035 7.636 1.00 90.00 190 GLU A N 1
ATOM 1446 C CA . GLU A 1 190 ? 5.571 12.688 6.808 1.00 90.00 190 GLU A CA 1
ATOM 1447 C C . GLU A 1 190 ? 6.568 11.676 6.235 1.00 90.00 190 GLU A C 1
ATOM 1449 O O . GLU A 1 190 ? 6.901 11.735 5.052 1.00 90.00 190 GL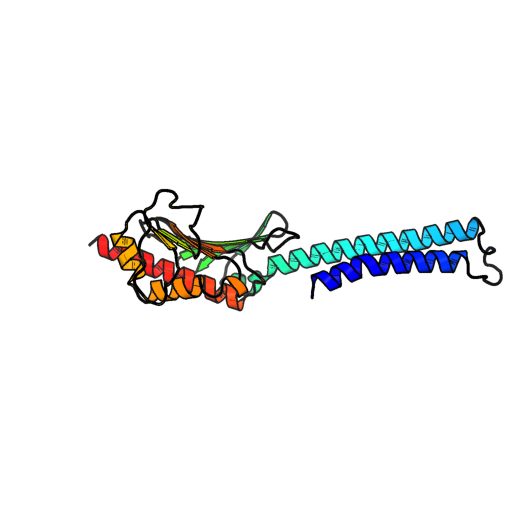U A O 1
ATOM 1454 N N . ALA A 1 191 ? 6.984 10.700 7.048 1.00 90.69 191 ALA A N 1
ATOM 1455 C CA . ALA A 1 191 ? 7.947 9.682 6.647 1.00 90.69 191 ALA A CA 1
ATOM 1456 C C . ALA A 1 191 ? 7.308 8.560 5.817 1.00 90.69 191 ALA A C 1
ATOM 1458 O O . ALA A 1 191 ? 7.921 8.045 4.879 1.00 90.69 191 ALA A O 1
ATOM 1459 N N . TYR A 1 192 ? 6.084 8.151 6.163 1.00 92.94 192 TYR A N 1
ATOM 1460 C CA . TYR A 1 192 ? 5.481 6.928 5.623 1.00 92.94 192 TYR A CA 1
ATOM 1461 C C . TYR A 1 192 ? 4.253 7.164 4.747 1.00 92.94 192 TYR A C 1
ATOM 1463 O O . TYR A 1 192 ? 3.718 6.207 4.186 1.00 92.94 192 TYR A O 1
ATOM 1471 N N . GLY A 1 193 ? 3.826 8.412 4.575 1.00 94.69 193 GLY A N 1
ATOM 1472 C CA . GLY A 1 193 ? 2.681 8.800 3.757 1.00 94.69 193 GLY A CA 1
ATOM 1473 C C . GLY A 1 193 ? 1.375 8.917 4.540 1.00 94.69 193 GLY A C 1
ATOM 1474 O O . GLY A 1 193 ? 1.290 8.535 5.703 1.00 94.69 193 GLY A O 1
ATOM 1475 N N . ILE A 1 194 ? 0.351 9.451 3.876 1.00 95.88 194 ILE A N 1
ATOM 1476 C CA . ILE A 1 194 ? -0.951 9.756 4.485 1.00 95.88 194 ILE A CA 1
ATOM 1477 C C . ILE A 1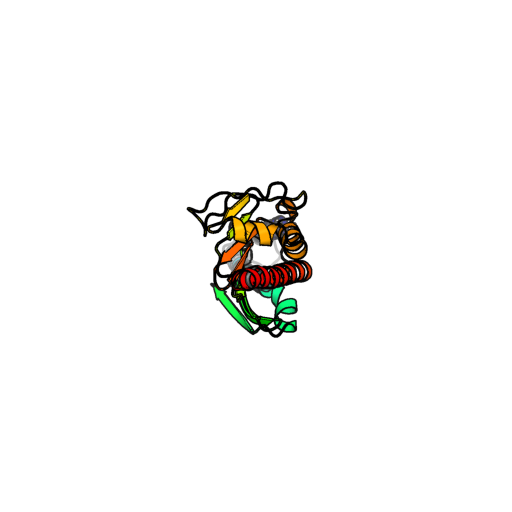 194 ? -1.729 8.466 4.744 1.00 95.88 194 ILE A C 1
ATOM 1479 O O . ILE A 1 194 ? -1.763 7.583 3.881 1.00 95.88 194 ILE A O 1
ATOM 1483 N N . ARG A 1 195 ? -2.370 8.388 5.911 1.00 96.62 195 ARG A N 1
ATOM 1484 C CA . ARG A 1 195 ? -3.241 7.290 6.344 1.00 96.62 195 ARG A CA 1
ATOM 1485 C C . ARG A 1 195 ? -4.553 7.831 6.909 1.00 96.62 195 ARG A C 1
ATOM 1487 O O . ARG A 1 195 ? -4.558 8.879 7.557 1.00 96.62 195 ARG A O 1
ATOM 1494 N N . GLU A 1 196 ? -5.627 7.111 6.627 1.00 97.62 196 GLU A N 1
ATOM 1495 C CA . GLU A 1 196 ? -6.996 7.344 7.084 1.00 97.62 196 GLU A CA 1
ATOM 1496 C C . GLU A 1 196 ? -7.563 5.991 7.534 1.00 97.62 196 GLU A C 1
ATOM 1498 O O . GLU A 1 196 ? -7.304 4.972 6.885 1.00 97.62 196 GLU A O 1
ATOM 1503 N N . ILE A 1 197 ? -8.320 5.982 8.626 1.00 98.12 197 ILE A N 1
ATOM 1504 C CA . ILE A 1 197 ? -8.984 4.791 9.163 1.00 98.12 197 ILE A CA 1
ATOM 1505 C C . ILE A 1 197 ? -10.488 5.034 9.116 1.00 98.12 197 ILE A C 1
ATOM 1507 O O . ILE A 1 197 ? -10.953 6.115 9.474 1.00 98.12 197 ILE A O 1
ATOM 1511 N N . TYR A 1 198 ? -11.237 4.029 8.689 1.00 98.19 198 TYR A N 1
ATOM 1512 C CA . TYR A 1 198 ? -12.688 4.054 8.626 1.00 98.19 198 TYR A CA 1
ATOM 1513 C C . TYR A 1 198 ? -13.230 2.813 9.332 1.00 98.19 198 TYR A C 1
ATOM 1515 O O . TYR A 1 198 ? -12.861 1.695 8.984 1.00 98.19 198 TYR A O 1
ATOM 1523 N N . LEU A 1 199 ? -14.095 3.011 10.318 1.00 97.56 199 LEU A N 1
ATOM 1524 C CA . LEU A 1 199 ? -14.882 1.961 10.949 1.00 97.56 199 LEU A CA 1
ATOM 1525 C C . LEU A 1 199 ? -16.269 2.025 10.333 1.00 97.56 199 LEU A C 1
ATOM 1527 O O . LEU A 1 199 ? -16.934 3.059 10.390 1.00 97.56 199 LEU A O 1
ATOM 1531 N N . GLN A 1 200 ? -16.654 0.940 9.684 1.00 96.88 200 GLN A N 1
ATOM 1532 C CA . GLN A 1 200 ? -17.959 0.751 9.074 1.00 96.88 200 GLN A CA 1
ATOM 1533 C C . GLN A 1 200 ? -18.674 -0.373 9.823 1.00 96.88 200 GLN A C 1
ATOM 1535 O O . GLN A 1 200 ? -17.994 -1.192 10.437 1.00 96.88 200 GLN A O 1
ATOM 1540 N N . PRO A 1 201 ? -20.012 -0.476 9.732 1.00 96.50 201 PRO A N 1
ATOM 1541 C CA . PRO A 1 201 ? -20.760 -1.436 10.538 1.00 96.50 201 PRO A CA 1
ATOM 1542 C C . PRO A 1 201 ? -20.249 -2.878 10.443 1.00 96.50 201 PRO A C 1
ATOM 1544 O O . PRO A 1 201 ? -20.279 -3.577 11.440 1.00 96.50 201 PRO A O 1
ATOM 1547 N N . GLU A 1 202 ? -19.729 -3.286 9.281 1.00 97.56 202 GLU A N 1
ATOM 1548 C CA . GLU A 1 202 ? -19.286 -4.663 9.012 1.00 97.56 202 GLU A CA 1
ATOM 1549 C C . GLU A 1 202 ? -17.769 -4.796 8.770 1.00 97.56 202 GLU A C 1
ATOM 1551 O O . GLU A 1 202 ? -17.290 -5.865 8.380 1.00 97.56 202 GLU A O 1
ATOM 1556 N N . ARG A 1 203 ? -16.983 -3.717 8.929 1.00 97.88 203 ARG A N 1
ATOM 1557 C CA . ARG A 1 203 ? -15.531 -3.776 8.678 1.00 97.88 203 ARG A CA 1
ATOM 1558 C C . ARG A 1 203 ? -14.728 -2.601 9.214 1.00 97.88 203 ARG A C 1
ATOM 1560 O O . ARG A 1 203 ? -15.184 -1.459 9.237 1.00 97.88 203 ARG A O 1
ATOM 1567 N N . VAL A 1 204 ? -13.446 -2.864 9.444 1.00 98.38 204 VAL A N 1
ATOM 1568 C CA . VAL A 1 204 ? -12.393 -1.848 9.541 1.00 98.38 204 VAL A CA 1
ATOM 1569 C C . VAL A 1 204 ? -11.732 -1.662 8.180 1.00 98.38 204 VAL A C 1
ATOM 1571 O O . VAL A 1 204 ? -11.371 -2.625 7.503 1.00 98.38 204 VAL A O 1
ATOM 1574 N N . TRP A 1 205 ? -11.532 -0.411 7.777 1.00 98.44 205 TRP A N 1
ATOM 1575 C CA . TRP A 1 205 ? -10.846 -0.045 6.547 1.00 98.44 205 TRP A CA 1
ATOM 1576 C C . TRP A 1 205 ? -9.697 0.927 6.813 1.00 98.44 205 TRP A C 1
ATOM 1578 O O . TRP A 1 205 ? -9.900 2.092 7.149 1.00 98.44 205 TRP A O 1
ATOM 1588 N N . LEU A 1 206 ? -8.469 0.467 6.573 1.00 98.50 206 LEU A N 1
ATOM 1589 C CA . LEU A 1 206 ? -7.293 1.326 6.491 1.00 98.50 206 LEU A CA 1
ATOM 1590 C C . LEU A 1 206 ? -7.053 1.730 5.039 1.00 98.50 206 LEU A C 1
ATOM 1592 O O . LEU A 1 206 ? -6.769 0.894 4.176 1.00 98.50 206 LEU A O 1
ATOM 1596 N N . ARG A 1 207 ? -7.069 3.036 4.783 1.00 98.00 207 ARG A N 1
ATOM 1597 C CA . ARG A 1 207 ? -6.640 3.622 3.516 1.00 98.00 207 ARG A CA 1
ATOM 1598 C C . ARG A 1 207 ? -5.314 4.335 3.701 1.00 98.00 207 ARG A C 1
ATOM 1600 O O . ARG A 1 207 ? -5.196 5.280 4.474 1.00 98.00 207 ARG A O 1
ATOM 1607 N N . ALA A 1 208 ? -4.317 3.944 2.921 1.00 97.56 208 ALA A N 1
ATOM 1608 C CA . ALA A 1 208 ? -2.979 4.503 2.998 1.00 97.56 208 ALA A CA 1
ATOM 1609 C C . ALA A 1 208 ? -2.438 4.900 1.622 1.00 97.56 208 ALA A C 1
ATOM 1611 O O . ALA A 1 208 ? -2.711 4.275 0.595 1.00 97.56 208 ALA A O 1
ATOM 1612 N N . ARG A 1 209 ? -1.602 5.940 1.610 1.00 96.81 209 ARG A N 1
ATOM 1613 C CA . ARG A 1 209 ? -0.801 6.364 0.455 1.00 96.81 209 ARG A CA 1
ATOM 1614 C C . ARG A 1 209 ? 0.683 6.240 0.784 1.00 96.81 209 ARG A C 1
ATOM 1616 O O . ARG A 1 209 ? 1.332 7.257 1.044 1.00 96.81 209 ARG A O 1
ATOM 1623 N N . PRO A 1 210 ? 1.218 5.009 0.851 1.00 96.12 210 PRO A N 1
ATOM 1624 C CA . PRO A 1 210 ? 2.507 4.779 1.473 1.00 96.12 210 PRO A CA 1
ATOM 1625 C C . PRO A 1 210 ? 3.676 5.341 0.665 1.00 96.12 210 PRO A C 1
ATOM 1627 O O . PRO A 1 210 ? 3.735 5.217 -0.561 1.00 96.12 210 PRO A O 1
ATOM 1630 N N . GLN A 1 211 ? 4.663 5.887 1.372 1.00 92.38 211 GLN A N 1
ATOM 1631 C CA . GLN A 1 211 ? 5.962 6.245 0.809 1.00 92.38 211 GLN A CA 1
ATOM 1632 C C . GLN A 1 211 ? 6.975 5.138 1.129 1.00 92.38 211 GLN A C 1
ATOM 1634 O O . GLN A 1 211 ? 7.418 4.984 2.264 1.00 92.38 211 GLN A O 1
ATOM 1639 N N . GLY A 1 212 ? 7.313 4.319 0.127 1.00 88.81 212 GLY A N 1
ATOM 1640 C CA . GLY A 1 212 ? 8.276 3.222 0.291 1.00 88.81 212 GLY A CA 1
ATOM 1641 C C . GLY A 1 212 ? 7.755 2.088 1.179 1.00 88.81 212 GLY A C 1
ATOM 1642 O O . GLY A 1 212 ? 8.299 1.837 2.254 1.00 88.81 212 GLY A O 1
ATOM 1643 N N . MET A 1 213 ? 6.693 1.416 0.726 1.00 94.38 213 MET A N 1
ATOM 1644 C CA . MET A 1 213 ? 6.124 0.256 1.414 1.00 94.38 213 MET A CA 1
ATOM 1645 C C . MET A 1 213 ? 7.133 -0.899 1.504 1.00 94.38 213 MET A C 1
ATOM 1647 O O . MET A 1 213 ? 7.825 -1.194 0.532 1.00 94.38 213 MET A O 1
ATOM 165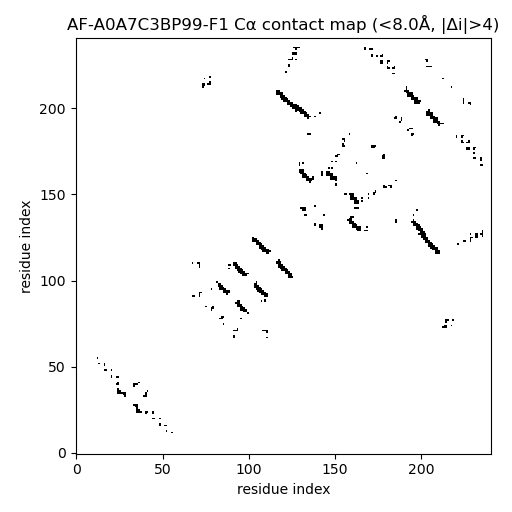1 N N . ASN A 1 214 ? 7.193 -1.565 2.659 1.00 94.50 214 ASN A N 1
ATOM 1652 C CA . ASN A 1 214 ? 7.960 -2.790 2.869 1.00 94.50 214 ASN A CA 1
ATOM 1653 C C . ASN A 1 214 ? 7.174 -3.769 3.750 1.00 94.50 214 ASN A C 1
ATOM 1655 O O . ASN A 1 214 ? 6.241 -3.370 4.446 1.00 94.50 214 ASN A O 1
ATOM 1659 N N . GLY A 1 215 ? 7.581 -5.038 3.739 1.00 94.69 215 GLY A N 1
ATOM 1660 C CA . GLY A 1 215 ? 6.864 -6.095 4.446 1.00 94.69 215 GLY A CA 1
ATOM 1661 C C . GLY A 1 215 ? 6.765 -5.897 5.964 1.00 94.69 215 GLY A C 1
ATOM 1662 O O . GLY A 1 215 ? 5.694 -6.094 6.524 1.00 94.69 215 GLY A O 1
ATOM 1663 N N . LYS A 1 216 ? 7.840 -5.460 6.636 1.00 95.56 216 LYS A N 1
ATOM 1664 C CA . LYS A 1 216 ? 7.839 -5.273 8.100 1.00 95.56 216 LYS A CA 1
ATOM 1665 C C . LYS A 1 216 ? 6.825 -4.211 8.527 1.00 95.56 216 LYS A C 1
ATOM 1667 O O . LYS A 1 216 ? 6.056 -4.435 9.451 1.00 95.56 216 LYS A O 1
ATOM 1672 N N . ARG A 1 217 ? 6.820 -3.070 7.834 1.00 95.50 217 ARG A N 1
ATOM 1673 C CA . ARG A 1 217 ? 5.887 -1.973 8.112 1.00 95.50 217 ARG A CA 1
ATOM 1674 C C . ARG A 1 217 ? 4.454 -2.365 7.785 1.00 95.50 217 ARG A C 1
ATOM 1676 O O . ARG A 1 217 ? 3.556 -2.061 8.553 1.00 95.50 217 ARG A O 1
ATOM 1683 N N . PHE A 1 218 ? 4.253 -3.038 6.653 1.00 97.31 218 PHE A N 1
ATOM 1684 C CA . PHE A 1 218 ? 2.932 -3.528 6.290 1.00 97.31 218 PHE A CA 1
ATOM 1685 C C . PHE A 1 218 ? 2.378 -4.494 7.341 1.00 97.31 218 PHE A C 1
ATOM 1687 O O . PHE A 1 218 ? 1.222 -4.353 7.712 1.00 97.31 218 PHE A O 1
ATOM 1694 N N . ARG A 1 219 ? 3.202 -5.424 7.846 1.00 97.38 219 ARG A N 1
ATOM 1695 C CA . ARG A 1 219 ? 2.806 -6.343 8.918 1.00 97.38 219 ARG A CA 1
ATOM 1696 C C . ARG A 1 219 ? 2.342 -5.583 10.156 1.00 97.38 219 ARG A C 1
ATOM 1698 O O . ARG A 1 219 ? 1.223 -5.795 10.577 1.00 97.38 219 ARG A O 1
ATOM 1705 N N . GLN A 1 220 ? 3.140 -4.630 10.638 1.00 97.31 220 GLN A N 1
ATOM 1706 C CA . GLN A 1 220 ? 2.747 -3.796 11.776 1.00 97.31 220 GLN A CA 1
ATOM 1707 C C . GLN A 1 220 ? 1.389 -3.109 11.549 1.00 97.31 220 GLN A C 1
ATOM 1709 O O . GLN A 1 220 ? 0.531 -3.154 12.417 1.00 97.31 220 GLN A O 1
ATOM 1714 N N . TRP A 1 221 ? 1.169 -2.509 10.373 1.00 97.75 221 TRP A N 1
ATOM 1715 C CA . TRP A 1 221 ? -0.116 -1.870 10.069 1.00 97.75 221 TRP A CA 1
ATOM 1716 C C . TRP A 1 221 ? -1.273 -2.866 9.999 1.00 97.75 221 TRP A C 1
ATOM 1718 O O . TRP A 1 221 ? -2.384 -2.520 10.372 1.00 97.75 221 TRP A O 1
ATOM 1728 N N . LEU A 1 222 ? -1.041 -4.073 9.489 1.00 98.19 222 LEU A N 1
ATOM 1729 C CA . LEU A 1 222 ? -2.063 -5.112 9.445 1.00 98.19 222 LEU A CA 1
ATOM 1730 C C . LEU A 1 222 ? -2.430 -5.578 10.858 1.00 98.19 222 LEU A C 1
ATOM 1732 O O . LEU A 1 222 ? -3.614 -5.649 11.166 1.00 98.19 222 LEU A O 1
ATOM 1736 N N . ASP A 1 223 ? -1.428 -5.811 11.705 1.00 98.12 223 ASP A N 1
ATOM 1737 C CA . ASP A 1 223 ? -1.612 -6.201 13.104 1.00 98.12 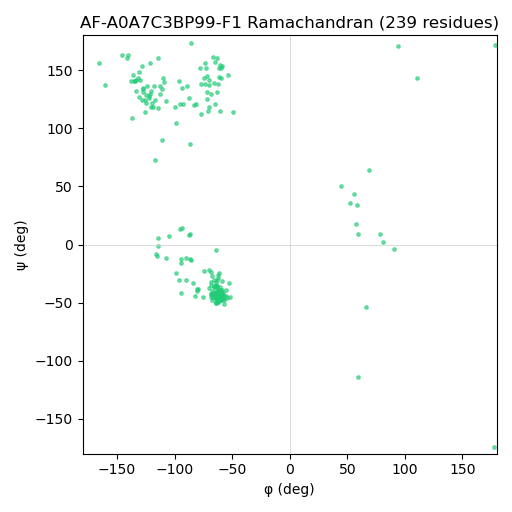223 ASP A CA 1
ATOM 1738 C C . ASP A 1 223 ? -2.398 -5.114 13.864 1.00 98.12 223 ASP A C 1
ATOM 1740 O O . ASP A 1 223 ? -3.382 -5.412 14.533 1.00 98.12 223 ASP A O 1
ATOM 1744 N N . ASP A 1 224 ? -2.049 -3.833 13.684 1.00 98.44 224 ASP A N 1
ATOM 1745 C CA . ASP A 1 224 ? -2.771 -2.717 14.314 1.00 98.44 224 ASP A CA 1
ATOM 1746 C C . ASP A 1 224 ? -4.234 -2.604 13.825 1.00 98.44 224 ASP A C 1
ATOM 1748 O O . ASP A 1 224 ? -5.123 -2.248 14.597 1.00 98.44 224 ASP A O 1
ATOM 1752 N N . VAL A 1 225 ? -4.516 -2.916 12.552 1.00 98.44 225 VAL A N 1
ATOM 1753 C CA . VAL A 1 225 ? -5.894 -2.938 12.022 1.00 98.44 225 VAL A CA 1
ATOM 1754 C C . VAL A 1 225 ? -6.696 -4.108 12.600 1.00 98.44 225 VAL A C 1
ATOM 1756 O O . VAL A 1 225 ? -7.883 -3.936 12.872 1.00 98.44 225 VAL A O 1
ATOM 1759 N N . LEU A 1 226 ? -6.072 -5.272 12.803 1.00 98.31 226 LEU A N 1
ATOM 1760 C CA . LEU A 1 226 ? -6.708 -6.434 13.435 1.00 98.31 226 LEU A CA 1
ATOM 1761 C C . LEU A 1 226 ? -7.035 -6.160 14.910 1.00 98.31 226 LEU A C 1
ATOM 1763 O O . LEU A 1 226 ? -8.162 -6.410 15.333 1.00 98.31 226 LEU A O 1
ATOM 1767 N N . VAL A 1 227 ? -6.104 -5.553 15.656 1.00 98.00 227 VAL A N 1
ATOM 1768 C CA . VAL A 1 227 ? -6.343 -5.098 17.039 1.00 98.00 227 VAL A CA 1
ATOM 1769 C C . VAL A 1 227 ? -7.518 -4.125 17.094 1.00 98.00 227 VAL A C 1
ATOM 1771 O O . VAL A 1 227 ? -8.397 -4.251 17.944 1.00 98.00 227 VAL A O 1
ATOM 1774 N N . LEU A 1 228 ? -7.570 -3.172 16.160 1.00 97.94 228 LEU A N 1
ATOM 1775 C CA . LEU A 1 228 ? -8.662 -2.208 16.103 1.00 97.94 228 LEU A CA 1
ATOM 1776 C C . LEU A 1 228 ? -10.008 -2.870 15.773 1.00 97.94 228 LEU A C 1
ATOM 1778 O O . LEU A 1 228 ? -11.030 -2.459 16.320 1.00 97.94 228 LEU A O 1
ATOM 1782 N N . ALA A 1 229 ? -10.021 -3.885 14.906 1.00 97.94 229 ALA A N 1
ATOM 1783 C CA . ALA A 1 229 ? -11.218 -4.662 14.593 1.00 97.94 229 ALA A CA 1
ATOM 1784 C C . ALA A 1 229 ? -11.761 -5.387 15.832 1.00 97.94 229 ALA A C 1
ATOM 1786 O O . ALA A 1 229 ? -12.939 -5.248 16.150 1.00 97.94 229 ALA A O 1
ATOM 1787 N N . GLU A 1 230 ? -10.892 -6.074 16.575 1.00 97.25 230 GLU A N 1
ATOM 1788 C CA . GLU A 1 230 ? -11.261 -6.766 17.813 1.00 97.25 230 GLU A CA 1
ATOM 1789 C C . GLU A 1 230 ? -11.765 -5.802 18.897 1.00 97.25 230 GLU A C 1
ATOM 1791 O O . GLU A 1 230 ? -12.796 -6.051 19.524 1.00 97.25 230 GLU A O 1
ATOM 1796 N N . ALA A 1 231 ? -11.071 -4.681 19.114 1.00 95.75 231 ALA A N 1
ATOM 1797 C CA . ALA A 1 231 ? -11.489 -3.678 20.095 1.00 95.75 231 ALA A CA 1
ATOM 1798 C C . ALA A 1 231 ? -12.846 -3.046 19.733 1.00 95.75 231 ALA A C 1
ATOM 1800 O O . ALA A 1 231 ? -13.665 -2.774 20.612 1.00 95.75 231 ALA A O 1
ATOM 1801 N N . SER A 1 232 ? -13.101 -2.854 18.436 1.00 95.38 232 SER A N 1
ATOM 1802 C CA . SER A 1 232 ? -14.356 -2.293 17.930 1.00 95.38 232 SER A CA 1
ATOM 1803 C C . SER A 1 232 ? -15.551 -3.220 18.159 1.00 95.38 232 SER A C 1
ATOM 1805 O O . SER A 1 232 ? -16.610 -2.740 18.556 1.00 95.38 232 SER A O 1
ATOM 1807 N N . GLU A 1 233 ? -15.382 -4.529 17.977 1.00 95.56 233 GLU A N 1
ATOM 1808 C CA . GLU A 1 233 ? -16.426 -5.523 18.272 1.00 95.56 233 GLU A CA 1
ATOM 1809 C C . GLU A 1 233 ? -16.725 -5.615 19.768 1.00 95.56 233 GLU A C 1
ATOM 1811 O O . GLU A 1 233 ? -17.883 -5.564 20.171 1.00 95.56 233 GLU A O 1
ATOM 1816 N N . LYS A 1 234 ? -15.693 -5.650 20.621 1.00 93.88 234 LYS A N 1
ATOM 1817 C CA . LYS A 1 234 ? -15.889 -5.664 22.083 1.00 93.88 234 LYS A CA 1
ATOM 1818 C C . LYS A 1 234 ? -16.659 -4.436 22.568 1.00 93.88 234 LYS A C 1
ATOM 1820 O O . LYS A 1 234 ? -17.508 -4.536 23.452 1.00 93.88 234 LYS A O 1
ATOM 1825 N N . ALA A 1 235 ? -16.376 -3.271 21.982 1.00 90.25 235 ALA A N 1
ATOM 1826 C CA . ALA A 1 235 ? -17.108 -2.046 22.279 1.00 90.25 235 ALA A CA 1
ATOM 1827 C C . ALA A 1 235 ? -18.580 -2.113 21.825 1.00 90.25 235 ALA A C 1
ATOM 1829 O O . ALA A 1 235 ? -19.433 -1.486 22.455 1.00 90.25 235 ALA A O 1
ATOM 1830 N N . PHE A 1 236 ? -18.878 -2.863 20.759 1.00 90.38 236 PHE A N 1
ATOM 1831 C CA . PHE A 1 236 ? -20.234 -3.084 20.256 1.00 90.38 236 PHE A CA 1
ATOM 1832 C C . PHE A 1 236 ? -21.032 -4.070 21.125 1.00 90.38 236 PHE A C 1
ATOM 1834 O O . PHE A 1 236 ? -22.173 -3.778 21.495 1.00 90.38 236 PHE A O 1
ATOM 1841 N N . GLU A 1 237 ? -20.429 -5.194 21.518 1.00 90.75 237 GLU A N 1
ATOM 1842 C CA . GLU A 1 237 ? -21.064 -6.211 22.369 1.00 90.75 237 GLU A CA 1
ATOM 1843 C C . GLU A 1 237 ? -21.463 -5.645 23.739 1.00 90.75 237 GLU A C 1
ATOM 1845 O O . GLU A 1 237 ? -22.600 -5.824 24.169 1.00 90.75 237 GLU A O 1
ATOM 1850 N N . ALA A 1 238 ? -20.588 -4.852 24.370 1.00 86.12 238 ALA A N 1
ATOM 1851 C CA . ALA A 1 238 ? -20.825 -4.245 25.686 1.00 86.12 238 ALA A CA 1
ATOM 1852 C C . ALA A 1 238 ? -21.990 -3.228 25.741 1.00 86.12 238 ALA A C 1
ATOM 1854 O O . ALA A 1 238 ? -22.281 -2.672 26.800 1.00 86.12 238 ALA A O 1
ATOM 1855 N N . LEU A 1 239 ? -22.612 -2.912 24.603 1.00 79.75 239 LEU A N 1
ATOM 1856 C CA . LEU A 1 239 ? -23.790 -2.042 24.493 1.00 79.75 239 LEU A CA 1
ATOM 1857 C C . LEU A 1 239 ? -25.075 -2.804 24.169 1.00 79.75 239 LEU A C 1
ATOM 1859 O O . LEU A 1 239 ? -26.154 -2.212 24.196 1.00 79.75 239 LEU A O 1
ATOM 1863 N N . SER A 1 240 ? -24.942 -4.073 23.792 1.00 79.25 240 SER A N 1
ATOM 1864 C CA . SER A 1 240 ? -26.068 -4.950 23.480 1.00 79.25 240 SER A CA 1
ATOM 1865 C C . SER A 1 240 ? -26.575 -5.701 24.719 1.00 79.25 240 SER A C 1
ATOM 1867 O O . SER A 1 240 ? -27.655 -6.289 24.660 1.00 79.25 240 SER A O 1
ATOM 1869 N N . GLU A 1 241 ? -25.812 -5.661 25.816 1.00 72.94 241 GLU A N 1
ATOM 1870 C CA . GLU A 1 241 ? -26.180 -6.128 27.163 1.00 72.94 241 GLU A CA 1
ATOM 1871 C C . GLU A 1 241 ? -26.865 -5.027 27.988 1.00 72.94 241 GLU A C 1
ATOM 1873 O O . GLU A 1 241 ? -27.867 -5.353 28.670 1.00 72.94 241 GLU A O 1
#

Foldseek 3Di:
DVVVVLVCLVPVVVVVLVVVLVCQQAPADDPPDDGHVDPRSNVVSCVVSVVSVVVSVVVSVVVVLVVLQVQQCQQVVQQVVQVWDWDDDPSRHIWTWDAHPNWTKIWTWGPDDDPRFIKIKIKTWAQQQWKKKKFLDPDDPPLPVFDWADQDDPLCVSMTMGTNDRVLVNQQSPDPLNVNLRSLLHPPCVQFNTWMWIDDNTIIMIITRTDDDHNVSVVSNVVSRVSSRVSSRVSVVVVVD